Protein AF-E9SYQ5-F1 (afdb_monomer)

Nearest PDB structures (foldseek):
  2zny-assembly2_C  TM=9.160E-01  e=8.674E-12  Pyrococcus horikoshii
  7fby-assembly1_A  TM=8.910E-01  e=1.318E-11  Pyrococcus horikoshii OT3
  8q90-assembly1_B  TM=8.896E-01  e=1.066E-10  Haloferax mediterranei
  2cfx-assembly1_C  TM=8.745E-01  e=2.244E-09  Bacillus su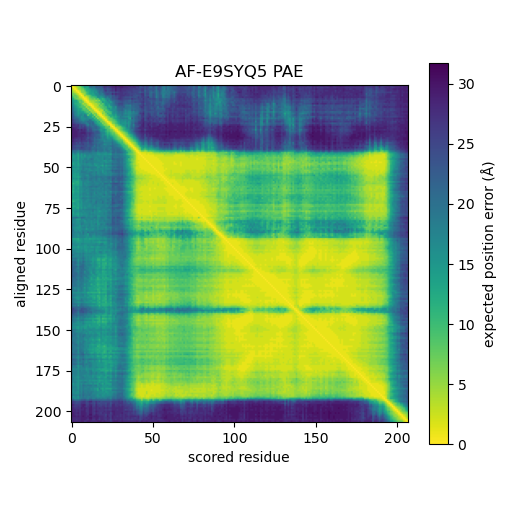btilis
  2dbb-assembly1_B  TM=8.293E-01  e=1.992E-09  Pyrococcus horikoshii OT3

Secondary structure (DSSP, 8-state):
-------THHHHHHHHHHHTTTTTSSS----------------HHHHHHHHHHHH-TT--HHHHHHHHT--HHHHHHHHHHHHHHT-SPPGGGGS-GGGGT--EEEEEEEEE-GGGHHHHHHHHHT-TTEEEEEE-SSS-SEEEEEEESSHHHHHHHHHHHHTSTTEEEEEEEE----SS----HHHHHHHHT-S-S----------

pLDDT: mean 76.92, std 23.61, range [28.77, 98.38]

Radius of gyration: 20.8 Å; Cα contacts (8 Å, |Δi|>4): 200; chains: 1; bounding box: 50×58×51 Å

Sequence (207 aa):
MGVLYLTASTVRRSAQAKSQRFSTMHGFGGRNGGTLRKMTTLDATDARLLLELSRNPRATGVELAQRLGLSRNTVQARLSRWEGSGALGGFDQLVDPRALGYPLAAFVSTRVDQHQLDAVVDALADIPEVVEVYGMTGLTDLSVKVVATDADDLYRLAGQILKIPGVERTNMALVMRELVGPRTAPLLARAAHGRGSQTPARGQPGD

Organism: NCBI:txid525370

Foldseek 3Di:
DDDPDDDPPVVVVVLVVVLVPPQPDPDDPDDDPPPPPPQPPQALLSLLLVLVCVVPVPDDLVNSCVVSVHDSVVSVVSVVVCVVNVVDDDPVVVDDVVVVQFPWKKKKFWAFDPVCSVVLSVQLVVDPQFPDWDQDPDPGGIITMGTHNDDVRVVVVLVSSCPRHGTPDIDMDIDPDDPDDDDCSVVSVCNNVPVDDDDDPPDDDDD

Mean predicted aligned error: 12.34 Å

Structure (mmCIF, N/CA/C/O backbone):
data_AF-E9SYQ5-F1
#
_entry.id   AF-E9SYQ5-F1
#
loop_
_atom_site.group_PDB
_atom_site.id
_atom_site.type_symbol
_atom_site.label_atom_id
_atom_site.label_alt_id
_atom_site.label_comp_id
_atom_site.label_asym_id
_atom_site.label_entity_id
_atom_site.label_seq_id
_atom_site.pdbx_PDB_ins_code
_atom_site.Cartn_x
_atom_site.Cartn_y
_atom_site.Cartn_z
_atom_site.occupancy
_atom_site.B_iso_or_equiv
_atom_site.auth_seq_id
_atom_site.auth_comp_id
_atom_site.auth_asym_id
_atom_site.auth_atom_id
_atom_site.pdbx_PDB_model_num
ATOM 1 N N . MET A 1 1 ? -28.189 6.345 6.324 1.00 30.12 1 MET A N 1
ATOM 2 C CA . MET A 1 1 ? -27.536 6.279 5.001 1.00 30.12 1 MET A CA 1
ATOM 3 C C . MET A 1 1 ? -26.238 7.062 5.079 1.00 30.12 1 MET A C 1
ATOM 5 O O . MET A 1 1 ? -26.275 8.276 4.989 1.00 30.12 1 MET A O 1
ATOM 9 N N . GLY A 1 2 ? -25.126 6.395 5.389 1.00 30.34 2 GLY A N 1
ATOM 10 C CA . GLY A 1 2 ? -23.830 7.040 5.626 1.00 30.34 2 GLY A CA 1
ATOM 11 C C . GLY A 1 2 ? -22.732 6.262 4.924 1.00 30.34 2 GLY A C 1
ATOM 12 O O . GLY A 1 2 ? -21.956 5.569 5.568 1.00 30.34 2 GLY A O 1
ATOM 13 N N . VAL A 1 3 ? -22.742 6.315 3.595 1.00 32.72 3 VAL A N 1
ATOM 14 C CA . VAL A 1 3 ? -21.604 5.907 2.773 1.00 32.72 3 VAL A CA 1
ATOM 15 C C . VAL A 1 3 ? -20.610 7.060 2.866 1.00 32.72 3 VAL A C 1
ATOM 17 O O . VAL A 1 3 ? -20.946 8.178 2.475 1.00 32.72 3 VAL A O 1
ATOM 20 N N . LEU A 1 4 ? -19.429 6.820 3.441 1.00 38.03 4 LEU A N 1
ATOM 21 C CA . LEU A 1 4 ? -18.322 7.771 3.387 1.00 38.03 4 LEU A CA 1
ATOM 22 C C . LEU A 1 4 ? -17.935 7.977 1.916 1.00 38.03 4 LEU A C 1
ATOM 24 O O . LEU A 1 4 ? -17.203 7.178 1.339 1.00 38.03 4 LEU A O 1
ATOM 28 N N . TYR A 1 5 ? -18.438 9.046 1.307 1.00 31.22 5 TYR A N 1
ATOM 29 C CA . TYR A 1 5 ? -17.885 9.591 0.076 1.00 31.22 5 TYR A CA 1
ATOM 30 C C . TYR A 1 5 ? -16.685 10.458 0.459 1.00 31.22 5 TYR A C 1
ATOM 32 O O . TYR A 1 5 ? -16.854 11.583 0.925 1.00 31.22 5 TYR A O 1
ATOM 40 N N . LEU A 1 6 ? -15.469 9.941 0.276 1.00 39.19 6 LEU A N 1
ATOM 41 C CA . LEU A 1 6 ? -14.276 10.782 0.204 1.00 39.19 6 LEU A CA 1
ATOM 42 C C . LEU A 1 6 ? -14.005 11.098 -1.271 1.00 39.19 6 LEU A C 1
ATOM 44 O O . LEU A 1 6 ? -13.887 10.199 -2.099 1.00 39.19 6 LEU A O 1
ATOM 48 N N . THR A 1 7 ? -13.941 12.384 -1.601 1.00 33.12 7 THR A N 1
ATOM 49 C CA . THR A 1 7 ? -13.726 12.885 -2.961 1.00 33.12 7 THR A CA 1
ATOM 50 C C . THR A 1 7 ? -12.290 12.631 -3.445 1.00 33.12 7 THR A C 1
ATOM 52 O O . THR A 1 7 ? -11.335 12.614 -2.663 1.00 33.12 7 THR A O 1
ATOM 55 N N . ALA A 1 8 ? -12.129 12.471 -4.764 1.00 30.48 8 ALA A N 1
ATOM 56 C CA . ALA A 1 8 ? -10.887 12.111 -5.463 1.00 30.48 8 ALA A CA 1
ATOM 57 C C . ALA A 1 8 ? -9.664 13.022 -5.185 1.00 30.48 8 ALA A C 1
ATOM 59 O O . ALA A 1 8 ? -8.528 12.645 -5.468 1.00 30.48 8 ALA A O 1
ATOM 60 N N . SER A 1 9 ? -9.851 14.199 -4.580 1.00 28.77 9 SER A N 1
ATOM 61 C CA . SER A 1 9 ? -8.770 15.132 -4.227 1.00 28.77 9 SER A CA 1
ATOM 62 C C . SER A 1 9 ? -7.859 14.657 -3.084 1.00 28.77 9 SER A C 1
ATOM 64 O O . SER A 1 9 ? -6.758 15.186 -2.921 1.00 28.77 9 SER A O 1
ATOM 66 N N . THR A 1 10 ? -8.281 13.667 -2.292 1.00 34.78 10 THR A N 1
ATOM 67 C CA . THR A 1 10 ? -7.507 13.168 -1.137 1.00 34.78 10 THR A CA 1
ATOM 68 C C . THR A 1 10 ? -6.396 12.189 -1.543 1.00 34.78 10 THR A C 1
ATOM 70 O O . THR A 1 10 ? -5.364 12.123 -0.876 1.00 34.78 10 THR A O 1
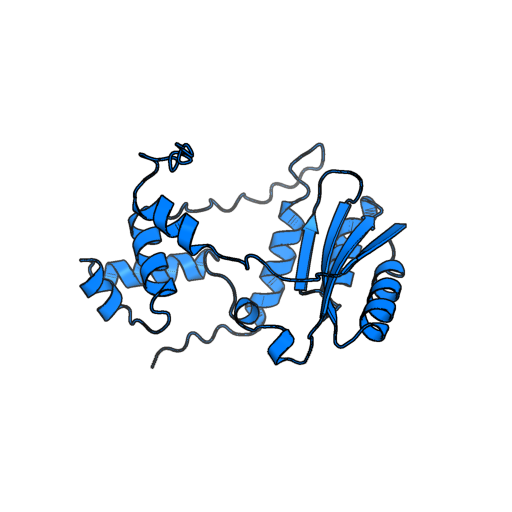ATOM 73 N N . VAL A 1 11 ? -6.552 11.503 -2.682 1.00 35.56 11 VAL A N 1
ATOM 74 C CA . VAL A 1 11 ? -5.645 10.440 -3.162 1.00 35.56 11 VAL A CA 1
ATOM 75 C C . VAL A 1 11 ? -4.267 10.989 -3.570 1.00 35.56 11 VAL A C 1
ATOM 77 O O . VAL A 1 11 ? -3.237 10.414 -3.218 1.00 35.56 11 VAL A O 1
ATOM 80 N N . ARG A 1 12 ? -4.207 12.168 -4.213 1.00 33.84 12 ARG A N 1
ATOM 81 C CA . ARG A 1 12 ? -2.927 12.785 -4.631 1.00 33.84 12 ARG A CA 1
ATOM 82 C C . ARG A 1 12 ? -2.067 13.277 -3.461 1.00 33.84 12 ARG A C 1
ATOM 84 O O . ARG A 1 12 ? -0.845 13.183 -3.517 1.00 33.84 12 ARG A O 1
ATOM 91 N N . ARG A 1 13 ? -2.671 13.752 -2.364 1.00 35.34 13 ARG A N 1
ATOM 92 C CA . ARG A 1 13 ? -1.907 14.272 -1.209 1.00 35.34 13 ARG A CA 1
ATOM 93 C C . ARG A 1 13 ? -1.221 13.169 -0.396 1.00 35.34 13 ARG A C 1
ATOM 95 O O . ARG A 1 13 ? -0.207 13.435 0.246 1.00 35.34 13 ARG A O 1
ATOM 102 N N . SER A 1 14 ? -1.742 11.940 -0.409 1.00 35.84 14 SER A N 1
ATOM 103 C CA . SER A 1 14 ? -1.159 10.822 0.347 1.00 35.84 14 SER A CA 1
ATOM 104 C C . SER A 1 14 ? 0.098 10.223 -0.284 1.00 35.84 14 SER A C 1
ATOM 106 O O . SER A 1 14 ? 0.966 9.769 0.462 1.00 35.84 14 SER A O 1
ATOM 108 N N . ALA A 1 15 ? 0.221 10.243 -1.615 1.00 34.59 15 ALA A N 1
ATOM 109 C CA . ALA A 1 15 ? 1.420 9.775 -2.316 1.00 34.59 15 ALA A CA 1
ATOM 110 C C . ALA A 1 15 ? 2.613 10.714 -2.047 1.00 34.59 15 ALA A C 1
ATOM 112 O O . ALA A 1 15 ? 3.668 10.279 -1.581 1.00 34.59 15 ALA A O 1
ATOM 113 N N . GLN A 1 16 ? 2.385 12.025 -2.171 1.00 35.38 16 GLN A N 1
ATOM 114 C CA . GLN A 1 16 ? 3.400 13.062 -1.959 1.00 35.38 16 GLN A CA 1
ATOM 115 C C . GLN A 1 16 ? 3.889 13.135 -0.497 1.00 35.38 16 GLN A C 1
ATOM 117 O O . GLN A 1 16 ? 5.067 13.361 -0.230 1.00 35.38 16 GLN A O 1
ATOM 122 N N . ALA A 1 17 ? 3.009 12.849 0.473 1.00 39.41 17 ALA A N 1
ATOM 123 C CA . ALA A 1 17 ? 3.367 12.791 1.893 1.00 39.41 17 ALA A CA 1
ATOM 124 C C . ALA A 1 17 ? 4.103 11.499 2.312 1.00 39.41 17 ALA A C 1
ATOM 126 O O . ALA A 1 17 ? 4.676 11.463 3.402 1.00 39.41 17 ALA A O 1
ATOM 127 N N . LYS A 1 18 ? 4.061 10.428 1.503 1.00 37.25 18 LYS A N 1
ATOM 128 C CA . LYS A 1 18 ? 4.794 9.173 1.756 1.00 37.25 18 LYS A CA 1
ATOM 129 C C . LYS A 1 18 ? 6.205 9.201 1.165 1.00 37.25 18 LYS A C 1
ATOM 131 O O . LYS A 1 18 ? 7.112 8.734 1.848 1.00 37.25 18 LYS A O 1
ATOM 136 N N . SER A 1 19 ? 6.395 9.813 -0.009 1.00 35.44 19 SER A N 1
ATOM 137 C CA . SER A 1 19 ? 7.720 9.992 -0.633 1.00 35.44 19 SER A CA 1
ATOM 138 C C . SER A 1 19 ? 8.697 10.746 0.291 1.00 35.44 19 SER A C 1
ATOM 140 O O . SER A 1 19 ? 9.786 10.268 0.598 1.00 35.44 19 SER A O 1
ATOM 142 N N . GLN A 1 20 ? 8.233 11.829 0.928 1.00 39.72 20 GLN A N 1
ATOM 143 C CA . GLN A 1 20 ? 9.042 12.637 1.858 1.00 39.72 20 GLN A CA 1
ATOM 144 C C . GLN A 1 20 ? 9.479 11.918 3.153 1.00 39.72 20 GLN A C 1
ATOM 146 O O . GLN A 1 20 ? 10.302 12.444 3.899 1.00 39.72 20 GLN A O 1
ATOM 151 N N . ARG A 1 21 ? 8.923 10.740 3.475 1.00 46.00 21 ARG A N 1
ATOM 152 C CA . ARG A 1 21 ? 9.150 10.050 4.761 1.00 46.00 21 ARG A CA 1
ATOM 153 C C . ARG A 1 21 ? 10.334 9.087 4.764 1.00 46.00 21 ARG A C 1
ATOM 155 O O . ARG A 1 21 ? 10.784 8.727 5.848 1.00 46.00 21 ARG A O 1
ATOM 162 N N . PHE A 1 22 ? 10.817 8.645 3.603 1.00 39.06 22 PHE A N 1
ATOM 163 C CA . PHE A 1 22 ? 11.835 7.588 3.539 1.00 39.06 22 PHE A CA 1
ATOM 164 C C . PHE A 1 22 ? 13.277 8.112 3.477 1.00 39.06 22 PHE A C 1
ATOM 166 O O . PHE A 1 22 ? 14.206 7.391 3.829 1.00 39.06 22 PHE A O 1
ATOM 173 N N . SER A 1 23 ? 13.475 9.390 3.140 1.00 37.78 23 SER A N 1
ATOM 174 C CA . SER A 1 23 ? 14.811 9.991 3.022 1.00 37.78 23 SER A CA 1
ATOM 175 C C . SER A 1 23 ? 15.548 10.161 4.363 1.00 37.78 23 SER A C 1
ATOM 177 O O . SER A 1 23 ? 16.739 10.445 4.362 1.00 37.78 23 SER A O 1
ATOM 179 N N . THR A 1 24 ? 14.900 10.006 5.524 1.00 40.25 24 THR A N 1
ATOM 180 C CA . THR A 1 24 ? 15.469 10.495 6.800 1.00 40.25 24 THR A CA 1
ATOM 181 C C . THR A 1 24 ? 16.104 9.431 7.702 1.00 40.25 24 THR A C 1
ATOM 183 O O . THR A 1 24 ? 16.602 9.794 8.764 1.00 40.25 24 THR A O 1
ATOM 186 N N . MET A 1 25 ? 16.113 8.136 7.355 1.00 38.50 25 MET A N 1
ATOM 187 C CA . MET A 1 25 ? 16.549 7.119 8.332 1.00 38.50 25 MET A CA 1
ATOM 188 C C . MET A 1 25 ? 18.000 6.638 8.266 1.00 38.50 25 MET A C 1
ATOM 190 O O . MET A 1 25 ? 18.425 6.072 9.263 1.00 38.50 25 MET A O 1
ATOM 194 N N . HIS A 1 26 ? 18.800 6.921 7.232 1.00 34.06 26 HIS A N 1
ATOM 195 C CA . HIS A 1 26 ? 20.264 6.742 7.291 1.00 34.06 26 HIS A CA 1
ATOM 196 C C . HIS A 1 26 ? 20.969 7.813 6.432 1.00 34.06 26 HIS A C 1
ATOM 198 O O . HIS A 1 26 ? 20.847 7.809 5.215 1.00 34.06 26 HIS A O 1
ATOM 204 N N . GLY A 1 27 ? 21.702 8.738 7.063 1.00 34.94 27 GLY A N 1
ATOM 205 C CA . GLY A 1 27 ? 22.768 9.510 6.404 1.00 34.94 27 GLY A CA 1
ATOM 206 C C . GLY A 1 27 ? 22.407 10.647 5.432 1.00 34.94 27 GLY A C 1
ATOM 207 O O . GLY A 1 27 ? 23.302 11.091 4.723 1.00 34.94 27 GLY A O 1
ATOM 208 N N . PHE A 1 28 ? 21.179 11.175 5.396 1.00 41.06 28 PHE A N 1
ATOM 209 C CA . PHE A 1 28 ? 20.866 12.372 4.592 1.00 41.06 28 PHE A CA 1
ATOM 210 C C . PHE A 1 28 ? 21.060 13.665 5.397 1.00 41.06 28 PHE A C 1
ATOM 212 O O . PHE A 1 28 ? 20.168 14.139 6.102 1.00 41.06 28 PHE A O 1
ATOM 219 N N . GLY A 1 29 ? 22.252 14.255 5.295 1.00 35.06 29 GLY A N 1
ATOM 220 C CA . GLY A 1 29 ? 22.526 15.610 5.767 1.00 35.06 29 GLY A CA 1
ATOM 221 C C . GLY A 1 29 ? 21.878 16.648 4.850 1.00 35.06 29 GLY A C 1
ATOM 222 O O . GLY A 1 29 ? 22.496 17.101 3.895 1.00 35.06 29 GLY A O 1
ATOM 223 N N . GLY A 1 30 ? 20.639 17.043 5.144 1.00 30.62 30 GLY A N 1
ATOM 224 C CA . GLY A 1 30 ? 19.927 18.074 4.389 1.00 30.62 30 GLY A CA 1
ATOM 225 C C . GLY A 1 30 ? 18.782 18.666 5.199 1.00 30.62 30 GLY A C 1
ATOM 226 O O . GLY A 1 30 ? 17.756 18.033 5.415 1.00 30.62 30 GLY A O 1
ATOM 227 N N . ARG A 1 31 ? 18.985 19.890 5.687 1.00 40.81 31 ARG A N 1
ATOM 228 C CA . ARG A 1 31 ? 18.040 20.674 6.488 1.00 40.81 31 ARG A CA 1
ATOM 229 C C . ARG A 1 31 ? 16.715 20.860 5.741 1.00 40.81 31 ARG A C 1
ATOM 231 O O . ARG A 1 31 ? 16.675 21.652 4.813 1.00 40.81 31 ARG A O 1
ATOM 238 N N . ASN A 1 32 ? 15.648 20.201 6.190 1.00 37.44 32 ASN A N 1
ATOM 239 C CA . ASN A 1 32 ? 14.275 20.700 6.094 1.00 37.44 32 ASN A CA 1
ATOM 240 C C . ASN A 1 32 ? 13.408 20.005 7.148 1.00 37.44 32 ASN A C 1
ATOM 242 O O . ASN A 1 32 ? 13.086 18.823 7.049 1.00 37.44 32 ASN A O 1
ATOM 246 N N . GLY A 1 33 ? 13.062 20.757 8.195 1.00 33.50 33 GLY A N 1
ATOM 247 C CA . GLY A 1 33 ? 12.212 20.324 9.298 1.00 33.50 33 GLY A CA 1
ATOM 248 C C . GLY A 1 33 ? 10.763 20.137 8.863 1.00 33.50 33 GLY A C 1
ATOM 249 O O . GLY A 1 33 ? 9.901 20.940 9.213 1.00 33.50 33 GLY A O 1
ATOM 250 N N . GLY A 1 34 ? 10.483 19.056 8.133 1.00 34.59 34 GLY A N 1
ATOM 251 C CA . GLY A 1 34 ? 9.132 18.530 8.014 1.00 34.59 34 GLY A CA 1
ATOM 252 C C . GLY A 1 34 ? 8.643 18.198 9.417 1.00 34.59 34 GLY A C 1
ATOM 253 O O . GLY A 1 34 ? 9.144 17.271 10.051 1.00 34.59 34 GLY A O 1
ATOM 254 N N . THR A 1 35 ? 7.714 19.000 9.938 1.00 34.97 35 THR A N 1
ATOM 255 C CA . THR A 1 35 ? 7.072 18.766 11.229 1.00 34.97 35 THR A CA 1
ATOM 256 C C . THR A 1 35 ? 6.591 17.319 11.254 1.00 34.97 35 THR A C 1
ATOM 258 O O . THR A 1 35 ? 5.656 16.967 10.534 1.00 34.97 35 THR A O 1
ATOM 261 N N . LEU A 1 36 ? 7.241 16.468 12.055 1.00 39.41 36 LEU A N 1
ATOM 262 C CA . LEU A 1 36 ? 6.741 15.143 12.396 1.00 39.41 36 LEU A CA 1
ATOM 263 C C . LEU A 1 36 ? 5.331 15.358 12.940 1.00 39.41 36 LEU A C 1
ATOM 265 O O . LEU A 1 36 ? 5.158 15.759 14.092 1.00 39.41 36 LEU A O 1
ATOM 269 N N . ARG A 1 37 ? 4.313 15.181 12.088 1.00 45.72 37 ARG A N 1
ATOM 270 C CA . ARG A 1 37 ? 2.914 15.273 12.496 1.00 45.72 37 ARG A CA 1
ATOM 271 C C . ARG A 1 37 ? 2.773 14.261 13.614 1.00 45.72 37 ARG A C 1
ATOM 273 O O . ARG A 1 37 ? 2.876 13.068 13.344 1.00 45.72 37 ARG A O 1
ATOM 280 N N . LYS A 1 38 ? 2.632 14.751 14.850 1.00 40.19 38 LYS A N 1
ATOM 281 C CA . LYS A 1 38 ? 2.548 13.967 16.083 1.00 40.19 38 LYS A CA 1
ATOM 282 C C . LYS A 1 38 ? 1.591 12.803 15.827 1.00 40.19 38 LYS A C 1
ATOM 284 O O . LYS A 1 38 ? 0.377 13.003 15.785 1.00 40.19 38 LYS A O 1
ATOM 289 N N . MET A 1 39 ? 2.137 11.617 15.541 1.00 47.03 39 MET A N 1
ATOM 290 C CA . MET A 1 39 ? 1.337 10.431 15.260 1.00 47.03 39 MET A CA 1
ATOM 291 C C . MET A 1 39 ? 0.594 10.140 16.550 1.00 47.03 39 MET A C 1
ATOM 293 O O . MET A 1 39 ? 1.191 9.697 17.528 1.00 47.03 39 MET A O 1
ATOM 297 N N . THR A 1 40 ? -0.692 10.482 16.581 1.00 57.03 40 THR A N 1
ATOM 298 C CA . THR A 1 40 ? -1.544 10.161 17.719 1.00 57.03 40 THR A CA 1
ATOM 299 C C . THR A 1 40 ? -1.661 8.647 17.703 1.00 57.03 40 THR A C 1
ATOM 301 O O . THR A 1 40 ? -2.344 8.079 16.856 1.00 57.03 40 THR A O 1
ATOM 304 N N . THR A 1 41 ? -0.880 7.990 18.552 1.00 72.81 41 THR A N 1
ATOM 305 C CA . THR A 1 41 ? -0.911 6.544 18.728 1.00 72.81 41 THR A CA 1
ATOM 306 C C . THR A 1 41 ? -2.327 6.143 19.116 1.00 72.81 41 THR A C 1
ATOM 308 O O . THR A 1 41 ? -2.853 6.689 20.085 1.00 72.81 41 THR A O 1
ATOM 311 N N . LEU A 1 42 ? -2.925 5.217 18.360 1.00 81.62 42 LEU A N 1
ATOM 312 C CA . LEU A 1 42 ? -4.211 4.606 18.692 1.00 81.62 42 LEU A CA 1
ATOM 313 C C . LEU A 1 42 ? -4.143 4.027 20.109 1.00 81.62 42 LEU A C 1
ATOM 315 O O . LEU A 1 42 ? -3.246 3.231 20.406 1.00 81.62 42 LEU A O 1
ATOM 319 N N . ASP A 1 43 ? -5.064 4.441 20.978 1.00 87.19 43 ASP A N 1
ATOM 320 C CA . ASP A 1 43 ? -5.196 3.858 22.312 1.00 87.19 43 ASP A CA 1
ATOM 321 C C . ASP A 1 43 ? -5.917 2.489 22.261 1.00 87.19 43 ASP A C 1
ATOM 323 O O . ASP A 1 43 ? -6.363 2.025 21.208 1.00 87.19 43 ASP A O 1
ATOM 327 N N . ALA A 1 44 ? -6.016 1.792 23.396 1.00 88.81 44 ALA A N 1
ATOM 328 C CA . ALA A 1 44 ? -6.662 0.476 23.440 1.00 88.81 44 ALA A CA 1
ATOM 329 C C . ALA A 1 44 ? -8.163 0.532 23.083 1.00 88.81 44 ALA A C 1
ATOM 331 O O . ALA A 1 44 ? -8.703 -0.415 22.510 1.00 88.81 44 ALA A O 1
ATOM 332 N N . THR A 1 45 ? -8.844 1.643 23.386 1.00 89.56 45 THR A N 1
ATOM 333 C CA . THR A 1 45 ? -10.255 1.846 23.019 1.00 89.56 45 THR A CA 1
ATOM 334 C C . THR A 1 45 ? -10.385 2.078 21.518 1.00 89.56 45 THR A C 1
ATOM 336 O O . THR A 1 45 ? -11.272 1.506 20.885 1.00 89.56 45 THR A O 1
ATOM 339 N N . ASP A 1 46 ? -9.469 2.855 20.942 1.00 89.44 46 ASP A N 1
ATOM 340 C CA . ASP A 1 46 ? -9.377 3.087 19.507 1.00 89.44 46 ASP A CA 1
ATOM 341 C C . ASP A 1 46 ? -9.183 1.765 18.754 1.00 89.44 46 ASP A C 1
ATOM 343 O O . ASP A 1 46 ? -9.906 1.465 17.803 1.00 89.44 46 ASP A O 1
ATOM 347 N N . ALA A 1 47 ? -8.266 0.922 19.233 1.00 90.12 47 ALA A N 1
ATOM 348 C CA . ALA A 1 47 ? -8.002 -0.389 18.656 1.00 90.12 47 ALA A CA 1
ATOM 349 C C . ALA A 1 47 ? -9.213 -1.336 18.734 1.00 90.12 47 ALA A C 1
ATOM 351 O O . ALA A 1 47 ? -9.514 -2.018 17.754 1.00 90.12 47 ALA A O 1
ATOM 352 N N . ARG A 1 48 ? -9.945 -1.351 19.860 1.00 90.00 48 ARG A N 1
ATOM 353 C CA . ARG A 1 48 ? -11.196 -2.124 20.006 1.00 90.00 48 ARG A CA 1
ATOM 354 C C . ARG A 1 48 ? -12.260 -1.682 19.006 1.00 90.00 48 ARG A C 1
ATOM 356 O O . ARG A 1 48 ? -12.930 -2.522 18.413 1.00 90.00 48 ARG A O 1
ATOM 363 N N . LEU A 1 49 ? -12.402 -0.375 18.814 1.00 90.12 49 LEU A N 1
ATOM 364 C CA . LEU A 1 49 ? -13.396 0.195 17.912 1.00 90.12 49 LEU A CA 1
ATOM 365 C C . LEU A 1 49 ? -13.054 -0.094 16.446 1.00 90.12 49 LEU A C 1
ATOM 367 O O . LEU A 1 49 ? -13.920 -0.550 15.704 1.00 90.12 49 LEU A O 1
ATOM 371 N N . LEU A 1 50 ? -11.791 0.075 16.045 1.00 88.62 50 LEU A N 1
ATOM 372 C CA . LEU A 1 50 ? -11.319 -0.285 14.703 1.00 88.62 50 LEU A CA 1
ATOM 373 C C . LEU A 1 50 ? -11.411 -1.788 14.426 1.00 88.62 50 LEU A C 1
ATOM 375 O O . LEU A 1 50 ? -11.717 -2.185 13.305 1.00 88.62 50 LEU A O 1
ATOM 379 N N . LEU A 1 51 ? -11.168 -2.632 15.431 1.00 89.00 51 LEU A N 1
ATOM 380 C CA . LEU A 1 51 ? -11.322 -4.078 15.295 1.00 89.00 51 LEU A CA 1
ATOM 381 C C . LEU A 1 51 ? -12.787 -4.467 15.062 1.00 89.00 51 LEU A C 1
ATOM 383 O O . LEU A 1 51 ? -13.061 -5.321 14.221 1.00 89.00 51 LEU A O 1
ATOM 387 N N . GLU A 1 52 ? -13.725 -3.830 15.766 1.00 88.88 52 GLU A N 1
ATOM 388 C CA . GLU A 1 52 ? -15.155 -4.068 15.553 1.00 88.88 52 GLU A CA 1
ATOM 389 C C . GLU A 1 52 ? -15.605 -3.580 14.172 1.00 88.88 52 GLU A C 1
ATOM 391 O O . GLU A 1 52 ? -16.319 -4.298 13.474 1.00 88.88 52 GLU A O 1
ATOM 396 N N . LEU A 1 53 ? -15.115 -2.421 13.725 1.00 84.94 53 LEU A N 1
ATOM 397 C CA . LEU A 1 53 ? -15.382 -1.914 12.380 1.00 84.94 53 LEU A CA 1
ATOM 398 C C . LEU A 1 53 ? -14.771 -2.815 11.292 1.00 84.94 53 LEU A C 1
ATOM 400 O O . LEU A 1 53 ? -15.400 -3.057 10.270 1.00 84.94 53 LEU A O 1
ATOM 404 N N . SER A 1 54 ? -13.583 -3.380 11.523 1.00 84.06 54 SER A N 1
ATOM 405 C CA . SER A 1 54 ? -12.967 -4.350 10.607 1.00 84.06 54 SER A CA 1
ATOM 406 C C . SER A 1 54 ? -13.782 -5.639 10.477 1.00 84.06 54 SER A C 1
ATOM 408 O O . SER A 1 54 ? -13.729 -6.274 9.427 1.00 84.06 54 SER A O 1
ATOM 410 N N . ARG A 1 55 ? -14.503 -6.048 11.528 1.00 84.19 55 ARG A N 1
ATOM 411 C CA . ARG A 1 55 ? -15.395 -7.219 11.509 1.00 84.19 55 ARG A CA 1
ATOM 412 C C . ARG A 1 55 ? -16.748 -6.889 10.889 1.00 84.19 55 ARG A C 1
ATOM 414 O O . ARG A 1 55 ? -17.304 -7.712 10.173 1.00 84.19 55 ARG A O 1
ATOM 421 N N . ASN A 1 56 ? -17.251 -5.684 11.155 1.00 83.31 56 ASN A N 1
ATOM 422 C CA . ASN A 1 56 ? -18.555 -5.200 10.718 1.00 83.31 56 ASN A CA 1
ATOM 423 C C . ASN A 1 56 ? -18.418 -3.826 10.030 1.00 83.31 56 ASN A C 1
ATOM 425 O O . ASN A 1 56 ? -18.783 -2.810 10.625 1.00 83.31 56 ASN A O 1
ATOM 429 N N . PRO A 1 57 ? -17.951 -3.759 8.765 1.00 82.25 57 PRO A N 1
ATOM 430 C CA . PRO A 1 57 ? -17.650 -2.483 8.096 1.00 82.25 57 PRO A CA 1
ATOM 431 C C . PRO A 1 57 ? -18.853 -1.551 7.916 1.00 82.25 57 PRO A C 1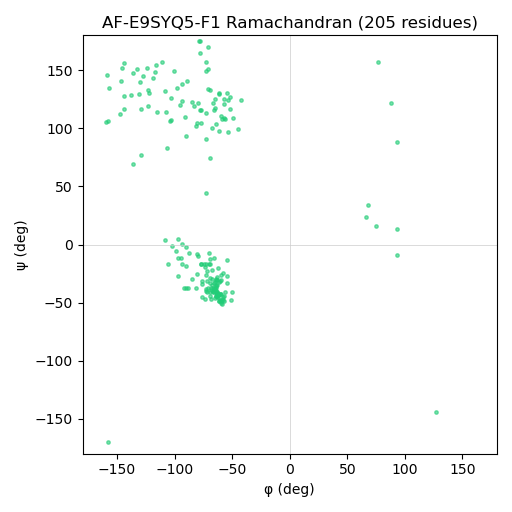
ATOM 433 O O . PRO A 1 57 ? -18.691 -0.353 7.708 1.00 82.25 57 PRO A O 1
ATOM 436 N N . ARG A 1 58 ? -20.072 -2.101 7.979 1.00 82.25 58 ARG A N 1
ATOM 437 C CA . ARG A 1 58 ? -21.335 -1.358 7.856 1.00 82.25 58 ARG A CA 1
ATOM 438 C C . ARG A 1 58 ? -21.918 -0.917 9.203 1.00 82.25 58 ARG A C 1
ATOM 440 O O . ARG A 1 58 ? -22.993 -0.322 9.209 1.00 82.25 58 ARG A O 1
ATOM 447 N N . ALA A 1 59 ? -21.251 -1.220 10.319 1.00 84.94 59 ALA A N 1
ATOM 448 C CA . ALA A 1 59 ? -21.740 -0.873 11.645 1.00 84.94 59 ALA A CA 1
ATOM 449 C C . ALA A 1 59 ? -21.866 0.648 11.804 1.00 84.94 59 ALA A C 1
ATOM 451 O O . ALA A 1 59 ? -20.944 1.421 11.544 1.00 84.94 59 ALA A O 1
ATOM 452 N N . THR A 1 60 ? -23.027 1.078 12.271 1.00 87.81 60 THR A N 1
ATOM 453 C CA . THR A 1 60 ? -23.311 2.463 12.616 1.00 87.81 60 THR A CA 1
ATOM 454 C C . THR A 1 60 ? -22.597 2.852 13.907 1.00 87.81 60 THR A C 1
ATOM 456 O O . THR A 1 60 ? -22.329 2.030 14.784 1.00 87.81 60 THR A O 1
ATOM 459 N N . GLY A 1 61 ? -22.366 4.154 14.098 1.00 87.06 61 GLY A N 1
ATOM 460 C CA . GLY A 1 61 ? -21.805 4.655 15.356 1.00 87.06 61 GLY A CA 1
ATOM 461 C C . GLY A 1 61 ? -22.643 4.305 16.596 1.00 87.06 61 GLY A C 1
ATOM 462 O O . GLY A 1 61 ? -22.098 4.241 17.693 1.00 87.06 61 GLY A O 1
ATOM 463 N N . VAL A 1 62 ? -23.950 4.061 16.435 1.00 90.00 62 VAL A N 1
ATOM 464 C CA . VAL A 1 62 ? -24.841 3.623 17.524 1.00 90.00 62 VAL A CA 1
ATOM 465 C C . VAL A 1 62 ? -24.585 2.159 17.878 1.00 90.00 62 VAL A C 1
ATOM 467 O O . VAL A 1 62 ? -24.411 1.845 19.053 1.00 90.00 62 VAL A O 1
ATOM 470 N N . GLU A 1 63 ? -24.491 1.281 16.881 1.00 89.19 63 GLU A N 1
ATOM 471 C CA . GLU A 1 63 ? -24.189 -0.141 17.093 1.00 89.19 63 GLU A CA 1
ATOM 472 C C . GLU A 1 63 ? -22.801 -0.329 17.716 1.00 89.19 63 GLU A C 1
ATOM 474 O O . GLU A 1 63 ? -22.640 -1.114 18.650 1.00 89.19 63 GLU A O 1
ATOM 479 N N . LEU A 1 64 ? -21.806 0.440 17.261 1.00 90.81 64 LEU A N 1
ATOM 480 C CA . LEU A 1 64 ? -20.460 0.434 17.840 1.00 90.81 64 LEU A CA 1
ATOM 481 C C . LEU A 1 64 ? -20.465 0.907 19.300 1.00 90.81 64 LEU A C 1
ATOM 483 O O . LEU A 1 64 ? -19.815 0.299 20.148 1.00 90.81 64 LEU A O 1
ATOM 487 N N . ALA A 1 65 ? -21.215 1.968 19.608 1.00 92.62 65 ALA A N 1
ATOM 488 C CA . ALA A 1 65 ? -21.354 2.487 20.967 1.00 92.62 65 ALA A CA 1
ATOM 489 C C . ALA A 1 65 ? -21.960 1.440 21.915 1.00 92.62 65 ALA A C 1
ATOM 491 O O . ALA A 1 65 ? -21.395 1.175 22.978 1.00 92.62 65 ALA A O 1
ATOM 492 N N . GLN A 1 66 ? -23.051 0.792 21.493 1.00 93.12 66 GLN A N 1
ATOM 493 C CA . GLN A 1 66 ? -23.720 -0.261 22.262 1.00 93.12 66 GLN A CA 1
ATOM 494 C C . GLN A 1 66 ? -22.804 -1.464 22.508 1.00 93.12 66 GLN A C 1
ATOM 496 O O . GLN A 1 66 ? -22.653 -1.896 23.648 1.00 93.12 66 GLN A O 1
ATOM 501 N N . ARG A 1 67 ? -22.141 -1.974 21.464 1.00 90.88 67 ARG A N 1
ATOM 502 C CA . ARG A 1 67 ? -21.258 -3.149 21.565 1.00 90.88 67 ARG A CA 1
ATOM 503 C C . ARG A 1 67 ? -20.033 -2.913 22.446 1.00 90.88 67 ARG A C 1
ATOM 505 O O . ARG A 1 67 ? -19.536 -3.846 23.069 1.00 90.88 67 ARG A O 1
ATOM 512 N N . LEU A 1 68 ? -19.521 -1.683 22.477 1.00 91.81 68 LEU A N 1
ATOM 513 C CA . LEU A 1 68 ? -18.276 -1.353 23.174 1.00 91.81 68 LEU A CA 1
ATOM 514 C C . LEU A 1 68 ? -18.487 -0.732 24.560 1.00 91.81 68 LEU A C 1
ATOM 516 O O . LEU A 1 68 ? -17.496 -0.525 25.263 1.00 91.81 68 LEU A O 1
ATOM 520 N N . GLY A 1 69 ? -19.734 -0.452 24.955 1.00 93.12 69 GLY A N 1
ATOM 521 C CA . GLY A 1 69 ? -20.049 0.233 26.212 1.00 93.12 69 GLY A CA 1
ATOM 522 C C . GLY A 1 69 ? -19.586 1.693 26.221 1.00 93.12 69 GLY A C 1
ATOM 523 O O . GLY A 1 69 ? -19.136 2.197 27.246 1.00 93.12 69 GLY A O 1
ATOM 524 N N . LEU A 1 70 ? -19.635 2.362 25.065 1.00 93.31 70 LEU A N 1
ATOM 525 C CA . LEU A 1 70 ? -19.198 3.749 24.887 1.00 93.31 70 LEU A CA 1
ATOM 526 C C . LEU A 1 70 ? -20.392 4.668 24.626 1.00 93.31 70 LEU A C 1
ATOM 528 O O . LEU A 1 70 ? -21.424 4.241 24.117 1.00 93.31 70 LEU A O 1
ATOM 532 N N . SER A 1 71 ? -20.236 5.964 24.903 1.00 94.06 71 SER A N 1
ATOM 533 C CA . SER A 1 71 ? -21.225 6.948 24.456 1.00 94.06 71 SER A CA 1
ATOM 534 C C . SER A 1 71 ? -21.132 7.162 22.939 1.00 94.06 71 SER A C 1
ATOM 536 O O . SER A 1 71 ? -20.044 7.111 22.351 1.00 94.06 71 SER A O 1
ATOM 538 N N . ARG A 1 72 ? -22.261 7.483 22.295 1.00 91.81 72 ARG A N 1
ATOM 539 C CA . ARG A 1 72 ? -22.302 7.823 20.862 1.00 91.81 72 ARG A CA 1
ATOM 540 C C . ARG A 1 72 ? -21.358 8.982 20.520 1.00 91.81 72 ARG A C 1
ATOM 542 O O . ARG A 1 72 ? -20.659 8.915 19.513 1.00 91.81 72 ARG A O 1
ATOM 549 N N . ASN A 1 73 ? -21.296 10.005 21.374 1.00 91.25 73 ASN A N 1
ATOM 550 C CA . ASN A 1 73 ? -20.406 11.154 21.183 1.00 91.25 73 ASN A CA 1
ATOM 551 C C . ASN A 1 73 ? -18.930 10.746 21.249 1.00 91.25 73 ASN A C 1
ATOM 553 O O . ASN A 1 73 ? -18.129 11.227 20.452 1.00 91.25 73 ASN A O 1
ATOM 557 N N . THR A 1 74 ? -18.571 9.818 22.142 1.00 91.88 74 THR A N 1
ATOM 558 C CA . THR A 1 74 ? -17.206 9.277 22.236 1.00 91.88 74 THR A CA 1
ATOM 559 C C . THR A 1 74 ? -16.811 8.536 20.959 1.00 91.88 74 THR A C 1
ATOM 561 O O . THR A 1 74 ? -15.713 8.754 20.452 1.00 91.88 74 THR A O 1
ATOM 564 N N . VAL A 1 75 ? -17.697 7.690 20.422 1.00 91.62 75 VAL A N 1
ATOM 565 C CA . VAL A 1 75 ? -17.459 6.966 19.161 1.00 91.62 75 VAL A CA 1
ATOM 566 C C . VAL A 1 75 ? -17.279 7.942 17.998 1.00 91.62 75 VAL A C 1
ATOM 568 O O . VAL A 1 75 ? -16.292 7.845 17.273 1.00 91.62 75 VAL A O 1
ATOM 571 N N . GLN A 1 76 ? -18.181 8.917 17.856 1.00 89.06 76 GLN A N 1
ATOM 572 C CA . GLN A 1 76 ? -18.110 9.923 16.790 1.00 89.06 76 GLN A CA 1
ATOM 573 C C . GLN A 1 76 ? -16.818 10.744 16.861 1.00 89.06 76 GLN A C 1
ATOM 575 O O . GLN A 1 76 ? -16.090 10.832 15.877 1.00 89.06 76 GLN A O 1
ATOM 580 N N . ALA A 1 77 ? -16.470 11.265 18.041 1.00 89.44 77 ALA A N 1
ATOM 581 C CA . ALA A 1 77 ? -15.264 12.070 18.217 1.00 89.44 77 ALA A CA 1
ATOM 582 C C . ALA A 1 77 ? -13.969 11.300 17.901 1.00 89.44 77 ALA A C 1
ATOM 584 O O . ALA A 1 77 ? -12.990 11.898 17.450 1.00 89.44 77 ALA A O 1
ATOM 585 N N . ARG A 1 78 ? -13.937 9.982 18.147 1.00 89.12 78 ARG A N 1
ATOM 586 C CA . ARG A 1 78 ? -12.784 9.127 17.824 1.00 89.12 78 ARG A CA 1
ATOM 587 C C . ARG A 1 78 ? -12.703 8.819 16.326 1.00 89.12 78 ARG A C 1
ATOM 589 O O . ARG A 1 78 ? -11.630 8.990 15.755 1.00 89.12 78 ARG A O 1
ATOM 596 N N . LEU A 1 79 ? -13.820 8.471 15.682 1.00 84.75 79 LEU A N 1
ATOM 597 C CA . LEU A 1 79 ? -13.870 8.223 14.234 1.00 84.75 79 LEU A CA 1
ATOM 598 C C . LEU A 1 79 ? -13.438 9.454 13.427 1.00 84.75 79 LEU A C 1
ATOM 600 O O . LEU A 1 79 ? -12.499 9.365 12.635 1.00 84.75 79 LEU A O 1
ATOM 604 N N . SER A 1 80 ? -14.015 10.626 13.715 1.00 84.19 80 SER A N 1
ATOM 605 C CA . SER A 1 80 ? -13.652 11.873 13.026 1.00 84.19 80 SER A CA 1
ATOM 606 C C . SER A 1 80 ? -12.180 12.247 13.222 1.00 84.19 80 SER A C 1
ATOM 608 O O . SER A 1 80 ? -11.546 12.820 12.336 1.00 84.19 80 SER A O 1
ATOM 610 N N . ARG A 1 81 ? -11.591 11.894 14.373 1.00 84.19 81 ARG A N 1
ATOM 611 C CA . ARG A 1 81 ? -10.163 12.112 14.630 1.00 84.19 81 ARG A CA 1
ATOM 612 C C . ARG A 1 81 ? -9.281 11.256 13.724 1.00 84.19 81 ARG A C 1
ATOM 614 O O . ARG A 1 81 ? -8.248 11.747 13.278 1.00 84.19 81 ARG A O 1
ATOM 621 N N . TRP A 1 82 ? -9.636 9.997 13.470 1.00 81.88 82 TRP A N 1
ATOM 622 C CA . TRP A 1 82 ? -8.835 9.116 12.610 1.00 81.88 82 TRP A CA 1
ATOM 623 C C . TRP A 1 82 ? -8.989 9.427 11.129 1.00 81.88 82 TRP A C 1
ATOM 625 O O . TRP A 1 82 ? -8.007 9.331 10.393 1.00 81.88 82 TRP A O 1
ATOM 635 N N . GLU A 1 83 ? -10.185 9.847 10.717 1.00 77.62 83 GLU A N 1
ATOM 636 C CA . GLU A 1 83 ? -10.428 10.396 9.382 1.00 77.62 83 GLU A CA 1
ATOM 637 C C . GLU A 1 83 ? -9.537 11.624 9.149 1.00 77.62 83 GLU A C 1
ATOM 639 O O . GLU A 1 83 ? -8.767 11.661 8.190 1.00 77.62 83 GLU A O 1
ATOM 644 N N . GLY A 1 84 ? -9.541 12.585 10.082 1.00 75.00 84 GLY A N 1
ATOM 645 C CA . GLY A 1 84 ? -8.698 13.780 9.994 1.00 75.00 84 GLY A CA 1
ATOM 646 C C . GLY A 1 84 ? -7.194 13.507 10.125 1.00 75.00 84 GLY A C 1
ATOM 647 O O . GLY A 1 84 ? -6.378 14.230 9.552 1.00 75.00 84 GLY A O 1
ATOM 648 N N . SER A 1 85 ? -6.793 12.463 10.860 1.00 73.69 85 SER A N 1
ATOM 649 C CA . SER A 1 85 ? -5.379 12.120 11.063 1.00 73.69 85 SER A CA 1
ATOM 650 C C . SER A 1 85 ? -4.794 11.214 9.978 1.00 73.69 85 SER A C 1
ATOM 652 O O . SER A 1 85 ? -3.575 11.006 9.974 1.00 73.69 85 SER A O 1
ATOM 654 N N . GLY A 1 86 ? -5.614 10.694 9.057 1.00 68.19 86 GLY A N 1
ATOM 655 C CA . GLY A 1 86 ? -5.201 9.741 8.023 1.00 68.19 86 GLY A CA 1
ATOM 656 C C . GLY A 1 86 ? -4.775 8.380 8.581 1.00 68.19 86 GLY A C 1
ATOM 657 O O . GLY A 1 86 ? -3.964 7.695 7.963 1.00 68.19 86 GLY A O 1
ATOM 658 N N . ALA A 1 87 ? -5.256 8.013 9.775 1.00 69.62 87 ALA A N 1
ATOM 659 C CA . ALA A 1 87 ? -5.022 6.687 10.353 1.00 69.62 87 ALA A CA 1
ATOM 660 C C . ALA A 1 87 ? -5.867 5.596 9.666 1.00 69.62 87 ALA A C 1
ATOM 662 O O . ALA A 1 87 ? -5.561 4.412 9.798 1.00 69.62 87 ALA A O 1
ATOM 663 N N . LEU A 1 88 ? -6.907 5.998 8.929 1.00 72.25 88 LEU A N 1
ATOM 664 C CA . LEU A 1 88 ? -7.699 5.135 8.057 1.00 72.25 88 LEU A CA 1
ATOM 665 C C . LEU A 1 88 ? -7.153 5.192 6.623 1.00 72.25 88 LEU A C 1
ATOM 667 O O . LEU A 1 88 ? -6.789 6.265 6.139 1.00 72.25 88 LEU A O 1
ATOM 671 N N . GLY A 1 89 ? -7.077 4.033 5.966 1.00 67.31 89 GLY A N 1
ATOM 672 C CA . GLY A 1 89 ? -6.699 3.924 4.554 1.00 67.31 89 GLY A CA 1
ATOM 673 C C . GLY A 1 89 ? -7.782 4.445 3.600 1.00 67.31 89 GLY A C 1
ATOM 674 O O . GLY A 1 89 ? -8.907 4.723 4.015 1.00 67.31 89 GLY A O 1
ATOM 675 N N . GLY A 1 90 ? -7.424 4.576 2.320 1.00 63.50 90 GLY A N 1
ATOM 676 C CA . GLY A 1 90 ? -8.352 4.917 1.237 1.00 63.50 90 GLY A CA 1
ATOM 677 C C . GLY A 1 90 ? -9.204 3.726 0.776 1.00 63.50 90 GLY A C 1
ATOM 678 O O . GLY A 1 90 ? -8.918 2.575 1.103 1.00 63.50 90 GLY A O 1
ATOM 679 N N . PHE A 1 91 ? -10.274 4.017 0.028 1.00 55.75 91 PHE A N 1
ATOM 680 C CA . PHE A 1 91 ? -11.209 3.019 -0.517 1.00 55.75 91 PHE A CA 1
ATOM 681 C C . PHE A 1 91 ? -10.593 2.152 -1.628 1.00 55.75 91 PHE A C 1
ATOM 683 O O . PHE A 1 91 ? -10.970 0.997 -1.800 1.00 55.75 91 PHE A O 1
ATOM 690 N N . ASP A 1 92 ? -9.625 2.702 -2.354 1.00 61.53 92 ASP A N 1
ATOM 691 C CA . ASP A 1 92 ? -8.849 2.040 -3.404 1.00 61.53 92 ASP A CA 1
ATOM 692 C C . ASP A 1 92 ? -8.170 0.746 -2.927 1.00 61.53 92 ASP A C 1
ATOM 694 O O . ASP A 1 92 ? -8.110 -0.228 -3.670 1.00 61.53 92 ASP A O 1
ATOM 698 N N . GLN A 1 93 ? -7.762 0.681 -1.657 1.00 67.38 93 GLN A N 1
ATOM 699 C CA . GLN A 1 93 ? -7.138 -0.512 -1.069 1.00 67.38 93 GLN A CA 1
ATOM 700 C C . GLN A 1 93 ? -8.094 -1.701 -0.862 1.00 67.38 93 GLN A C 1
ATOM 702 O O . GLN A 1 93 ? -7.647 -2.773 -0.458 1.00 67.38 93 GLN A O 1
ATOM 707 N N . LEU A 1 94 ? -9.402 -1.525 -1.085 1.00 71.06 94 LEU A N 1
ATOM 708 C CA . LEU A 1 94 ? -10.412 -2.569 -0.876 1.00 71.06 94 LEU A CA 1
ATOM 709 C C . LEU A 1 94 ? -10.751 -3.359 -2.145 1.00 71.06 94 LEU A C 1
ATOM 711 O O . LEU A 1 94 ? -11.446 -4.371 -2.051 1.00 71.06 94 LEU A O 1
ATOM 715 N N . VAL A 1 95 ? -10.311 -2.901 -3.319 1.00 81.00 95 VAL A N 1
ATOM 716 C CA . VAL A 1 95 ? -10.632 -3.548 -4.596 1.00 81.00 95 VAL A CA 1
ATOM 717 C C . VAL A 1 95 ? -9.503 -4.497 -4.980 1.00 81.00 95 VAL A C 1
ATOM 719 O O . VAL A 1 95 ? -8.367 -4.070 -5.162 1.00 81.00 95 VAL A O 1
ATOM 722 N N . ASP A 1 96 ? -9.819 -5.785 -5.122 1.00 87.56 96 ASP A N 1
ATOM 723 C CA . ASP A 1 96 ? -8.877 -6.770 -5.658 1.00 87.56 96 ASP A CA 1
ATOM 724 C C . ASP A 1 96 ? -8.596 -6.454 -7.143 1.00 87.56 96 ASP A C 1
ATOM 726 O O . ASP A 1 96 ? -9.540 -6.466 -7.944 1.00 87.56 96 ASP A O 1
ATOM 730 N N . PRO A 1 97 ? -7.333 -6.210 -7.549 1.00 91.12 97 PRO A N 1
ATOM 731 C CA . PRO A 1 97 ? -6.970 -5.978 -8.949 1.00 91.12 97 PRO A CA 1
ATOM 732 C C . PRO A 1 97 ? -7.428 -7.088 -9.904 1.00 91.12 97 PRO A C 1
ATOM 734 O O . PRO A 1 97 ? -7.719 -6.824 -11.072 1.00 91.12 97 PRO A O 1
ATOM 737 N N . ARG A 1 98 ? -7.584 -8.324 -9.416 1.00 91.69 98 ARG A N 1
ATOM 738 C CA . ARG A 1 98 ? -8.104 -9.444 -10.214 1.00 91.69 98 ARG A CA 1
ATOM 739 C C . ARG A 1 98 ? -9.538 -9.213 -10.671 1.00 91.69 98 ARG A C 1
ATOM 741 O O . ARG A 1 98 ? -9.887 -9.586 -11.786 1.00 91.69 98 ARG A O 1
ATOM 748 N N . ALA A 1 99 ? -10.356 -8.558 -9.845 1.00 90.81 99 ALA A N 1
ATOM 749 C CA . ALA A 1 99 ? -11.722 -8.187 -10.209 1.00 90.81 99 ALA A CA 1
ATOM 750 C C . ALA A 1 99 ? -11.766 -7.096 -11.296 1.00 90.81 99 ALA A C 1
ATOM 752 O O . ALA A 1 99 ? -12.797 -6.917 -11.940 1.00 90.81 99 ALA A O 1
ATOM 753 N N . LEU A 1 100 ? -10.650 -6.394 -11.513 1.00 92.38 100 LEU A N 1
ATOM 754 C CA . LEU A 1 100 ? -10.471 -5.379 -12.552 1.00 92.38 100 LEU A CA 1
ATOM 755 C C . LEU A 1 100 ? -9.788 -5.931 -13.816 1.00 92.38 100 LEU A C 1
ATOM 757 O O . LEU A 1 100 ? -9.505 -5.162 -14.729 1.00 92.38 100 LEU A O 1
ATOM 761 N N . GLY A 1 101 ? -9.527 -7.243 -13.881 1.00 95.75 101 GLY A N 1
ATOM 762 C CA . GLY A 1 101 ? -8.903 -7.886 -15.041 1.00 95.75 101 GLY A CA 1
ATOM 763 C C . GLY A 1 101 ? -7.381 -8.025 -14.974 1.00 95.75 101 GLY A C 1
ATOM 764 O O . GLY A 1 101 ? -6.780 -8.361 -15.987 1.00 95.75 101 GLY A O 1
ATOM 765 N N . TYR A 1 102 ? -6.757 -7.825 -13.808 1.00 97.31 102 TYR A N 1
ATOM 766 C CA . TYR A 1 102 ? -5.313 -8.015 -13.613 1.00 97.31 102 TYR A CA 1
ATOM 767 C C . TYR A 1 102 ? -5.033 -9.295 -12.802 1.00 97.31 102 TYR A C 1
ATOM 769 O O . TYR A 1 102 ? -4.909 -9.238 -11.574 1.00 97.31 102 TYR A O 1
ATOM 777 N N . PRO A 1 103 ? -4.994 -10.485 -13.434 1.00 95.81 103 PRO A N 1
ATOM 778 C CA . PRO A 1 103 ? -4.802 -11.750 -12.732 1.00 95.81 103 PRO A CA 1
ATOM 779 C C . PRO A 1 103 ? -3.376 -11.937 -12.199 1.00 95.81 103 PRO A C 1
ATOM 781 O O . PRO A 1 103 ? -3.180 -12.719 -11.262 1.00 95.81 103 PRO A O 1
ATOM 784 N N . LEU A 1 104 ? -2.389 -11.247 -12.780 1.00 97.81 104 LEU A N 1
ATOM 785 C CA . LEU A 1 104 ? -0.981 -11.384 -12.425 1.00 97.81 104 LEU A CA 1
ATOM 786 C C . LEU A 1 104 ? -0.521 -10.249 -11.512 1.00 97.81 104 LEU A C 1
ATOM 788 O O . LEU A 1 104 ? -0.978 -9.113 -11.615 1.00 97.81 104 LEU A O 1
ATOM 792 N N . ALA A 1 105 ? 0.440 -10.563 -10.647 1.00 97.38 105 ALA A N 1
ATOM 793 C CA . ALA A 1 105 ? 1.167 -9.582 -9.856 1.00 97.38 105 ALA A CA 1
ATOM 794 C C . ALA A 1 105 ? 2.659 -9.918 -9.855 1.00 97.38 105 ALA A C 1
ATOM 796 O O . ALA A 1 105 ? 3.036 -11.092 -9.877 1.00 97.38 105 ALA A O 1
ATOM 797 N N . ALA A 1 106 ? 3.512 -8.902 -9.798 1.00 98.06 106 ALA A N 1
ATOM 798 C CA . ALA A 1 106 ? 4.957 -9.069 -9.731 1.00 98.06 106 ALA A CA 1
ATOM 799 C C . ALA A 1 106 ? 5.593 -8.001 -8.839 1.00 98.06 106 ALA A C 1
ATOM 801 O O . ALA A 1 106 ? 5.043 -6.918 -8.648 1.00 98.06 106 ALA A O 1
ATOM 802 N N . PHE A 1 107 ? 6.775 -8.309 -8.315 1.00 97.50 107 PHE A N 1
ATOM 803 C CA . PHE A 1 107 ? 7.655 -7.328 -7.697 1.00 97.50 107 PHE A CA 1
ATOM 804 C C . PHE A 1 107 ? 8.790 -6.995 -8.654 1.00 97.50 107 PHE A C 1
ATOM 806 O O . PHE A 1 107 ? 9.503 -7.886 -9.112 1.00 97.50 107 PHE A O 1
ATOM 813 N N . VAL A 1 108 ? 8.968 -5.710 -8.932 1.00 97.25 108 VAL A N 1
ATOM 814 C CA . VAL A 1 108 ? 10.098 -5.165 -9.675 1.00 97.25 108 VAL A CA 1
ATOM 815 C C . VAL A 1 108 ? 11.029 -4.508 -8.667 1.00 97.25 108 VAL A C 1
ATOM 817 O O . VAL A 1 108 ? 10.722 -3.464 -8.095 1.00 97.25 108 VAL A O 1
ATOM 820 N N . SER A 1 109 ? 12.154 -5.159 -8.399 1.00 96.56 109 SER A N 1
ATOM 821 C CA . SER A 1 109 ? 13.229 -4.576 -7.607 1.00 96.56 109 SER A CA 1
ATOM 822 C C . SER A 1 109 ? 14.039 -3.645 -8.501 1.00 96.56 109 SER A C 1
ATOM 824 O O . SER A 1 109 ? 14.578 -4.080 -9.521 1.00 96.56 109 SER A O 1
ATOM 826 N N . THR A 1 110 ? 14.123 -2.376 -8.121 1.00 95.69 110 THR A N 1
ATOM 827 C CA . THR A 1 110 ? 14.671 -1.307 -8.958 1.00 95.69 110 THR A CA 1
ATOM 828 C C . THR A 1 110 ? 15.835 -0.636 -8.242 1.00 95.69 110 THR A C 1
ATOM 830 O O . THR A 1 110 ? 15.726 -0.270 -7.070 1.00 95.69 110 THR A O 1
ATOM 833 N N . ARG A 1 111 ? 16.956 -0.490 -8.948 1.00 95.31 111 ARG A N 1
ATOM 834 C CA . ARG A 1 111 ? 18.096 0.331 -8.534 1.00 95.31 111 ARG A CA 1
ATOM 835 C C . ARG A 1 111 ? 18.009 1.680 -9.229 1.00 95.31 111 ARG A C 1
ATOM 837 O O . ARG A 1 111 ? 17.739 1.713 -10.433 1.00 95.31 111 ARG A O 1
ATOM 844 N N . VAL A 1 112 ? 18.221 2.757 -8.485 1.00 94.56 112 VAL A N 1
ATOM 845 C CA . VAL A 1 112 ? 18.046 4.117 -8.989 1.00 94.56 112 VAL A CA 1
ATOM 846 C C . VAL A 1 112 ? 19.225 5.012 -8.630 1.00 94.56 112 VAL A C 1
ATOM 848 O O . VAL A 1 112 ? 19.856 4.851 -7.588 1.00 94.56 112 VAL A O 1
ATOM 851 N N . ASP A 1 113 ? 19.480 6.006 -9.472 1.00 93.19 113 ASP A N 1
ATOM 852 C CA . ASP A 1 113 ? 20.298 7.152 -9.105 1.00 93.19 113 ASP A CA 1
ATOM 853 C C . ASP A 1 113 ? 19.581 7.931 -7.998 1.00 93.19 113 ASP A C 1
ATOM 855 O O . ASP A 1 113 ? 18.488 8.476 -8.180 1.00 93.19 113 ASP A O 1
ATOM 859 N N . GLN A 1 114 ? 20.224 7.997 -6.837 1.00 88.62 114 GLN A N 1
ATOM 860 C CA . GLN A 1 114 ? 19.673 8.615 -5.640 1.00 88.62 114 GLN A CA 1
ATOM 861 C C . GLN A 1 114 ? 19.328 10.102 -5.830 1.00 88.62 114 GLN A C 1
ATOM 863 O O . GLN A 1 114 ? 18.434 10.605 -5.148 1.00 88.62 114 GLN A O 1
ATOM 868 N N . HIS A 1 115 ? 19.989 10.806 -6.756 1.00 93.88 115 HIS A N 1
ATOM 869 C CA . HIS A 1 115 ? 19.686 12.209 -7.064 1.00 93.88 115 HIS A CA 1
ATOM 870 C C . HIS A 1 115 ? 18.380 12.377 -7.848 1.00 93.88 115 HIS A C 1
ATOM 872 O O . HIS A 1 115 ? 17.812 13.467 -7.866 1.00 93.88 115 HIS A O 1
ATOM 878 N N . GLN A 1 116 ? 17.902 11.307 -8.486 1.00 93.06 116 GLN A N 1
ATOM 879 C CA . GLN A 1 116 ? 16.693 11.289 -9.308 1.00 93.06 116 GLN A CA 1
ATOM 880 C C . GLN A 1 116 ? 15.539 10.531 -8.641 1.00 93.06 116 GLN A C 1
ATOM 882 O O . GLN A 1 116 ? 14.475 10.406 -9.241 1.00 93.06 116 GLN A O 1
ATOM 887 N N . LEU A 1 117 ? 15.714 10.060 -7.399 1.00 92.12 117 LEU A N 1
ATOM 888 C CA . LEU A 1 117 ? 14.732 9.233 -6.695 1.00 92.12 117 LEU A CA 1
ATOM 889 C C . LEU A 1 117 ? 13.322 9.844 -6.701 1.00 92.12 117 LEU A C 1
ATOM 891 O O . LEU A 1 117 ? 12.369 9.141 -7.022 1.00 92.12 117 LEU A O 1
ATOM 895 N N . ASP A 1 118 ? 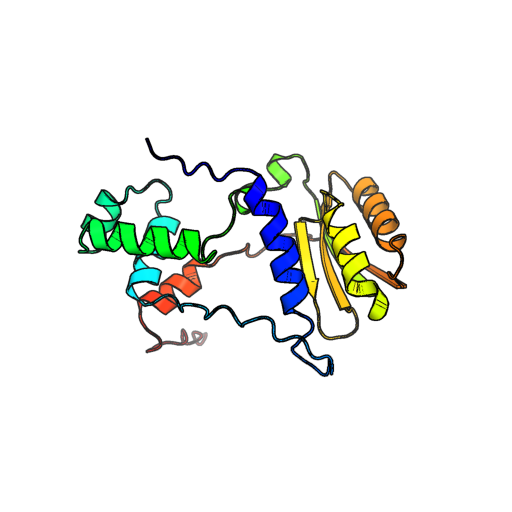13.183 11.134 -6.385 1.00 91.94 118 ASP A N 1
ATOM 896 C CA . ASP A 1 118 ? 11.870 11.793 -6.341 1.00 91.94 118 ASP A CA 1
ATOM 897 C C . ASP A 1 118 ? 11.184 11.779 -7.717 1.00 91.94 118 ASP A C 1
ATOM 899 O O . ASP A 1 118 ? 10.012 11.425 -7.822 1.00 91.94 118 ASP A O 1
ATOM 903 N N . ALA A 1 119 ? 11.935 12.067 -8.785 1.00 93.31 119 ALA A N 1
ATOM 904 C CA . ALA A 1 119 ? 11.422 12.034 -10.153 1.00 93.31 119 ALA A CA 1
ATOM 905 C C . ALA A 1 119 ? 11.059 10.608 -10.601 1.00 93.31 119 ALA A C 1
ATOM 907 O O . ALA A 1 119 ? 10.056 10.412 -11.286 1.00 93.31 119 ALA A O 1
ATOM 908 N N . VAL A 1 120 ? 11.841 9.605 -10.187 1.00 95.88 120 VAL A N 1
ATOM 909 C CA . VAL A 1 120 ? 11.526 8.193 -10.440 1.00 95.88 120 VAL A CA 1
ATOM 910 C C . VAL A 1 120 ? 10.235 7.793 -9.726 1.00 95.88 120 VAL A C 1
ATOM 912 O O . VAL A 1 120 ? 9.390 7.133 -10.325 1.00 95.88 120 VAL A O 1
ATOM 915 N N . VAL A 1 121 ? 10.058 8.193 -8.464 1.00 95.19 121 VAL A N 1
ATOM 916 C CA . VAL A 1 121 ? 8.842 7.903 -7.690 1.00 95.19 121 VAL A CA 1
ATOM 917 C C . VAL A 1 121 ? 7.617 8.559 -8.324 1.00 95.19 121 VAL A C 1
ATOM 919 O O . VAL A 1 121 ? 6.585 7.897 -8.436 1.00 95.19 121 VAL A O 1
ATOM 922 N N . ASP A 1 122 ? 7.728 9.808 -8.776 1.00 94.88 122 ASP A N 1
ATOM 923 C CA . ASP A 1 122 ? 6.639 10.500 -9.471 1.00 94.88 122 ASP A CA 1
ATOM 924 C C . ASP A 1 122 ? 6.278 9.786 -10.786 1.00 94.88 122 ASP A C 1
ATOM 926 O O . ASP A 1 122 ? 5.109 9.491 -11.028 1.00 94.88 122 ASP A O 1
ATOM 930 N N . ALA A 1 123 ? 7.276 9.399 -11.588 1.00 97.06 123 ALA A N 1
ATOM 931 C CA . ALA A 1 123 ? 7.051 8.660 -12.830 1.00 97.06 123 ALA A CA 1
ATOM 932 C C . ALA A 1 123 ? 6.437 7.268 -12.598 1.00 97.06 123 ALA A C 1
ATOM 934 O O . ALA A 1 123 ? 5.591 6.831 -13.374 1.00 97.06 123 ALA A O 1
ATOM 935 N N . LEU A 1 124 ? 6.836 6.566 -11.531 1.00 97.06 124 LEU A N 1
ATOM 936 C CA . LEU A 1 124 ? 6.228 5.294 -11.133 1.00 97.06 124 LEU A CA 1
ATOM 937 C C . LEU A 1 124 ? 4.772 5.474 -10.692 1.00 97.06 124 LEU A C 1
ATOM 939 O O . LEU A 1 124 ? 3.943 4.622 -10.996 1.00 97.06 124 LEU A O 1
ATOM 943 N N . ALA A 1 125 ? 4.455 6.568 -9.995 1.00 95.25 125 ALA A N 1
ATOM 944 C CA . ALA A 1 125 ? 3.098 6.867 -9.540 1.00 95.25 125 ALA A CA 1
A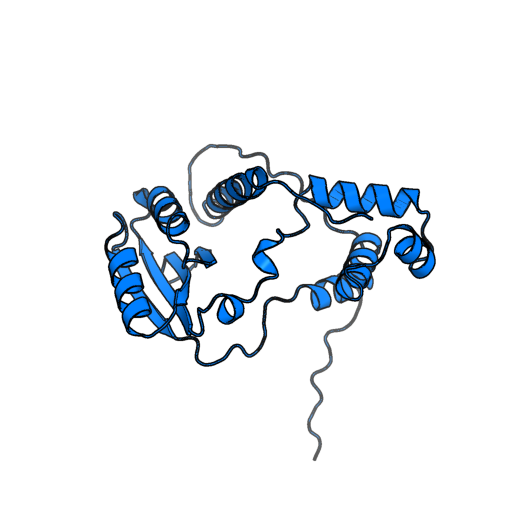TOM 945 C C . ALA A 1 125 ? 2.128 7.179 -10.695 1.00 95.25 125 ALA A C 1
ATOM 947 O O . ALA A 1 125 ? 0.917 7.025 -10.527 1.00 95.25 125 ALA A O 1
ATOM 948 N N . ASP A 1 126 ? 2.647 7.582 -11.856 1.00 96.69 126 ASP A N 1
ATOM 949 C CA . ASP A 1 126 ? 1.863 7.805 -13.073 1.00 96.69 126 ASP A CA 1
ATOM 950 C C . ASP A 1 126 ? 1.541 6.506 -13.840 1.00 96.69 126 ASP A C 1
ATOM 952 O O . ASP A 1 126 ? 0.752 6.539 -14.786 1.00 96.69 126 ASP A O 1
ATOM 956 N N . ILE A 1 127 ? 2.112 5.359 -13.445 1.00 97.56 127 ILE A N 1
ATOM 957 C CA . ILE A 1 127 ? 1.829 4.042 -14.037 1.00 97.56 127 ILE A CA 1
ATOM 958 C C . ILE A 1 127 ? 0.673 3.385 -13.261 1.00 97.56 127 ILE A C 1
ATOM 960 O O . ILE A 1 127 ? 0.883 2.971 -12.121 1.00 97.56 127 ILE A O 1
ATOM 964 N N . PRO A 1 128 ? -0.538 3.234 -13.835 1.00 96.00 128 PRO A N 1
ATOM 965 C CA . PRO A 1 128 ? -1.699 2.704 -13.108 1.00 96.00 128 PRO A CA 1
ATOM 966 C C . PRO A 1 128 ? -1.506 1.291 -12.547 1.00 96.00 128 PRO A C 1
ATOM 968 O O . PRO A 1 128 ? -2.086 0.935 -11.523 1.00 96.00 128 PRO A O 1
ATOM 971 N N . GLU A 1 129 ? -0.693 0.483 -13.222 1.00 98.00 129 GLU A N 1
ATOM 972 C CA . GLU A 1 129 ? -0.363 -0.885 -12.837 1.00 98.00 129 GLU A CA 1
ATOM 973 C C . GLU A 1 129 ? 0.569 -0.953 -11.620 1.00 98.00 129 GLU A C 1
ATOM 975 O O . GLU A 1 129 ? 0.681 -2.012 -10.999 1.00 98.00 129 GLU A O 1
ATOM 980 N N . VAL A 1 130 ? 1.234 0.150 -11.256 1.00 97.81 130 VAL A N 1
ATOM 981 C CA . VAL A 1 130 ? 2.049 0.257 -10.042 1.00 97.81 130 VAL A CA 1
ATOM 982 C C . VAL A 1 130 ? 1.130 0.516 -8.849 1.00 97.81 130 VAL A C 1
ATOM 984 O O . VAL A 1 130 ? 0.640 1.621 -8.634 1.00 97.81 130 VAL A O 1
ATOM 987 N N . VAL A 1 131 ? 0.917 -0.518 -8.034 1.00 94.88 131 VAL A N 1
ATOM 988 C CA . VAL A 1 131 ? -0.027 -0.464 -6.904 1.00 94.88 131 VAL A CA 1
ATOM 989 C C . VAL A 1 131 ? 0.653 -0.151 -5.572 1.00 94.88 131 VAL A C 1
ATOM 991 O O . VAL A 1 131 ? 0.031 0.416 -4.673 1.00 94.88 131 VAL A O 1
ATOM 994 N N . GLU A 1 132 ? 1.933 -0.500 -5.419 1.00 94.75 132 GLU A N 1
ATOM 995 C CA . GLU A 1 132 ? 2.716 -0.212 -4.213 1.00 94.75 132 GLU A CA 1
ATOM 996 C C . GLU A 1 132 ? 4.185 0.056 -4.582 1.00 94.75 132 GLU A C 1
ATOM 998 O O . GLU A 1 132 ? 4.760 -0.640 -5.416 1.00 94.75 132 GLU A O 1
ATOM 1003 N N . VAL A 1 133 ? 4.818 1.030 -3.924 1.00 96.06 133 VAL A N 1
ATOM 1004 C CA . VAL A 1 133 ? 6.263 1.292 -4.029 1.00 96.06 133 VAL A CA 1
ATOM 1005 C C . VAL A 1 133 ? 6.836 1.420 -2.625 1.00 96.06 133 VAL A C 1
ATOM 1007 O O . VAL A 1 133 ? 6.323 2.182 -1.801 1.00 96.06 133 VAL A O 1
ATOM 1010 N N . TYR A 1 134 ? 7.909 0.684 -2.357 1.00 94.94 134 TYR A N 1
ATOM 1011 C CA . TYR A 1 134 ? 8.614 0.692 -1.082 1.00 94.94 134 TYR A CA 1
ATOM 1012 C C . TYR A 1 134 ? 10.078 1.052 -1.285 1.00 94.94 134 TYR A C 1
ATOM 1014 O O . TYR A 1 134 ? 10.739 0.456 -2.130 1.00 94.94 134 TYR A O 1
ATOM 1022 N N . GLY A 1 135 ? 10.592 1.971 -0.468 1.00 93.25 135 GLY A N 1
ATOM 1023 C CA . GLY A 1 135 ? 12.032 2.126 -0.294 1.00 93.25 135 GLY A CA 1
ATOM 1024 C C . GLY A 1 135 ? 12.598 0.918 0.447 1.00 93.25 135 GLY A C 1
ATOM 1025 O O . GLY A 1 135 ? 12.040 0.483 1.457 1.00 93.25 135 GLY A O 1
ATOM 1026 N N . MET A 1 136 ? 13.690 0.366 -0.061 1.00 89.94 136 MET A N 1
ATOM 1027 C CA . MET A 1 136 ? 14.334 -0.830 0.465 1.00 89.94 136 MET A CA 1
ATOM 1028 C C . MET A 1 136 ? 15.758 -0.496 0.899 1.00 89.94 136 MET A C 1
ATOM 1030 O O . MET A 1 136 ? 16.451 0.297 0.270 1.00 89.94 136 MET A O 1
ATOM 1034 N N . THR A 1 137 ? 16.213 -1.116 1.985 1.00 83.19 137 THR A N 1
ATOM 1035 C CA . THR A 1 137 ? 17.642 -1.179 2.297 1.00 83.19 137 THR A CA 1
ATOM 1036 C C . THR A 1 137 ? 18.233 -2.424 1.632 1.00 83.19 137 THR A C 1
ATOM 1038 O O . THR A 1 137 ? 17.602 -3.481 1.621 1.00 83.19 137 THR A O 1
ATOM 1041 N N . GLY A 1 138 ? 19.445 -2.327 1.078 1.00 76.88 138 GLY A N 1
ATOM 1042 C CA . GLY A 1 138 ? 20.143 -3.465 0.470 1.00 76.88 138 GLY A CA 1
ATOM 1043 C C . GLY A 1 138 ? 20.612 -3.199 -0.960 1.00 76.88 138 GLY A C 1
ATOM 1044 O O . GLY A 1 138 ? 21.069 -2.108 -1.271 1.00 76.88 138 GLY A O 1
ATOM 1045 N N . LEU A 1 139 ? 20.562 -4.226 -1.816 1.00 73.62 139 LEU A N 1
ATOM 1046 C CA . LEU A 1 139 ? 21.117 -4.190 -3.182 1.00 73.62 139 LEU A CA 1
ATOM 1047 C C . LEU A 1 139 ? 20.255 -3.419 -4.194 1.00 73.62 139 LEU A C 1
ATOM 1049 O O . LEU A 1 139 ? 20.736 -3.093 -5.283 1.00 73.62 139 LEU A O 1
ATOM 1053 N N . THR A 1 140 ? 18.995 -3.179 -3.849 1.00 84.38 140 THR A N 1
ATOM 1054 C CA . THR A 1 140 ? 18.012 -2.455 -4.656 1.00 84.38 140 THR A CA 1
ATOM 1055 C C . THR A 1 140 ? 17.356 -1.401 -3.787 1.00 84.38 140 THR A C 1
ATOM 1057 O O . THR A 1 140 ? 17.024 -1.692 -2.637 1.00 84.38 140 THR A O 1
ATOM 1060 N N . ASP A 1 141 ? 17.134 -0.221 -4.350 1.00 90.69 141 ASP A N 1
ATOM 1061 C CA . ASP A 1 141 ? 16.657 0.948 -3.611 1.00 90.69 141 ASP A CA 1
ATOM 1062 C C . ASP A 1 141 ? 15.131 0.957 -3.494 1.00 90.69 141 ASP A C 1
ATOM 1064 O O . ASP A 1 141 ? 14.584 1.436 -2.502 1.00 90.69 141 ASP A O 1
ATOM 1068 N N . LEU A 1 142 ? 14.435 0.382 -4.483 1.00 95.69 142 LEU A N 1
ATOM 1069 C CA . LEU A 1 142 ? 12.978 0.305 -4.529 1.00 95.69 142 LEU A CA 1
ATOM 1070 C C . LEU A 1 142 ? 12.478 -1.130 -4.747 1.00 95.69 142 LEU A C 1
ATOM 1072 O O . LEU A 1 142 ? 13.058 -1.905 -5.507 1.00 95.69 142 LEU A O 1
ATOM 1076 N N . SER A 1 143 ? 11.348 -1.457 -4.121 1.00 96.44 143 SER A N 1
ATOM 1077 C CA . SER A 1 143 ? 10.501 -2.604 -4.457 1.00 96.44 143 SER A CA 1
ATOM 1078 C C . SER A 1 143 ? 9.155 -2.090 -4.954 1.00 96.44 143 SER A C 1
ATOM 1080 O O . SER A 1 143 ? 8.408 -1.460 -4.202 1.00 96.44 143 SER A O 1
ATOM 1082 N N . VAL A 1 144 ? 8.868 -2.331 -6.229 1.00 97.75 144 VAL A N 1
ATOM 1083 C CA . VAL A 1 144 ? 7.668 -1.862 -6.926 1.00 97.75 144 VAL A CA 1
ATOM 1084 C C . VAL A 1 144 ? 6.747 -3.054 -7.150 1.00 97.75 144 VAL A C 1
ATOM 1086 O O . VAL A 1 144 ? 7.089 -3.973 -7.890 1.00 97.75 144 VAL A O 1
ATOM 1089 N N . LYS A 1 145 ? 5.578 -3.067 -6.517 1.00 97.38 145 LYS A N 1
ATOM 1090 C CA . LYS A 1 145 ? 4.544 -4.066 -6.788 1.00 97.38 145 LYS A CA 1
ATOM 1091 C C . LYS A 1 145 ? 3.713 -3.604 -7.975 1.00 97.38 145 LYS A C 1
ATOM 1093 O O . LYS A 1 145 ? 3.108 -2.532 -7.925 1.00 97.38 145 LYS A O 1
ATOM 1098 N N . VAL A 1 146 ? 3.660 -4.440 -9.003 1.00 98.38 146 VAL A N 1
ATOM 1099 C CA . VAL A 1 146 ? 2.842 -4.223 -10.195 1.00 98.38 146 VAL A CA 1
ATOM 1100 C C . VAL A 1 146 ? 1.776 -5.299 -10.336 1.00 98.38 146 VAL A C 1
ATOM 1102 O O . VAL A 1 146 ? 1.957 -6.425 -9.864 1.00 98.38 146 VAL A O 1
ATOM 1105 N N . VAL A 1 147 ? 0.685 -4.955 -11.010 1.00 98.19 147 VAL A N 1
ATOM 1106 C CA . VAL A 1 147 ? -0.349 -5.893 -11.463 1.00 98.19 147 VAL A CA 1
ATOM 1107 C C . VAL A 1 147 ? -0.424 -5.884 -12.985 1.00 98.19 147 VAL A C 1
ATOM 1109 O O . VAL A 1 147 ? -0.136 -4.870 -13.603 1.00 98.19 147 VAL A O 1
ATOM 1112 N N . ALA A 1 148 ? -0.766 -7.010 -13.601 1.00 98.31 148 ALA A N 1
ATOM 1113 C CA . ALA A 1 148 ? -0.749 -7.141 -15.055 1.00 98.31 148 ALA A CA 1
ATOM 1114 C C . ALA A 1 148 ? -1.867 -8.053 -15.559 1.00 98.31 148 ALA A C 1
ATOM 1116 O O . ALA A 1 148 ? -2.326 -8.957 -14.849 1.00 98.31 148 ALA A O 1
ATOM 1117 N N . THR A 1 149 ? -2.291 -7.793 -16.792 1.00 98.19 149 THR A N 1
ATOM 1118 C CA . THR A 1 149 ? -3.316 -8.577 -17.493 1.00 98.19 149 THR A CA 1
ATOM 1119 C C . THR A 1 149 ? -2.780 -9.942 -17.935 1.00 98.19 149 THR A C 1
ATOM 1121 O O . THR A 1 149 ? -3.456 -10.958 -17.768 1.00 98.19 149 THR A O 1
ATOM 1124 N N . ASP A 1 150 ? -1.531 -9.984 -18.406 1.00 97.69 150 ASP A N 1
ATOM 1125 C CA . ASP A 1 150 ? -0.825 -11.191 -18.837 1.00 97.69 150 ASP A CA 1
ATOM 1126 C C . ASP A 1 150 ? 0.716 -11.020 -18.798 1.00 97.69 150 ASP A C 1
ATOM 1128 O O . ASP A 1 150 ? 1.254 -10.081 -18.203 1.00 97.69 150 ASP A O 1
ATOM 1132 N N . ALA A 1 151 ? 1.448 -11.984 -19.369 1.00 96.12 151 ALA A N 1
ATOM 1133 C CA . ALA A 1 151 ? 2.910 -11.983 -19.388 1.00 96.12 151 ALA A CA 1
ATOM 1134 C C . ALA A 1 151 ? 3.515 -10.934 -20.342 1.00 96.12 151 ALA A C 1
ATOM 1136 O O . ALA A 1 151 ? 4.589 -10.404 -20.046 1.00 96.12 151 ALA A O 1
ATOM 1137 N N . ASP A 1 152 ? 2.841 -10.614 -21.448 1.00 97.75 152 ASP A N 1
ATOM 1138 C CA . ASP A 1 152 ? 3.301 -9.590 -22.392 1.00 97.75 152 ASP A CA 1
ATOM 1139 C C . ASP A 1 152 ? 3.162 -8.200 -21.763 1.00 97.75 152 ASP A C 1
ATOM 1141 O O . ASP A 1 152 ? 4.046 -7.347 -21.884 1.00 97.75 152 ASP A O 1
ATOM 1145 N N . ASP A 1 153 ? 2.094 -8.003 -20.995 1.00 98.06 153 ASP A N 1
ATOM 1146 C CA . ASP A 1 153 ? 1.863 -6.805 -20.205 1.00 98.06 153 ASP A CA 1
ATOM 1147 C C . ASP A 1 153 ? 2.931 -6.623 -19.108 1.00 98.06 153 ASP A C 1
ATOM 1149 O O . ASP A 1 153 ? 3.473 -5.530 -18.932 1.00 98.06 153 ASP A O 1
ATOM 1153 N N . LEU A 1 154 ? 3.355 -7.708 -18.443 1.00 97.38 154 LEU A N 1
ATOM 1154 C CA . LEU A 1 154 ? 4.512 -7.672 -17.534 1.00 97.38 154 LEU A CA 1
ATOM 1155 C C . LEU A 1 154 ? 5.805 -7.269 -18.252 1.00 97.38 154 LEU A C 1
ATOM 1157 O O . LEU A 1 154 ? 6.574 -6.461 -17.723 1.00 97.38 154 LEU A O 1
ATOM 1161 N N . TYR A 1 155 ? 6.055 -7.798 -19.452 1.00 95.94 155 TYR A N 1
ATOM 1162 C CA . TYR A 1 155 ? 7.232 -7.428 -20.239 1.00 95.94 155 TYR A CA 1
ATOM 1163 C C . TYR A 1 155 ? 7.207 -5.940 -20.628 1.00 95.94 155 TYR A C 1
ATOM 1165 O O . TYR A 1 155 ? 8.215 -5.237 -20.481 1.00 95.94 155 TYR A O 1
ATOM 1173 N N . ARG A 1 156 ? 6.040 -5.424 -21.043 1.00 97.44 156 ARG A N 1
ATOM 1174 C CA . ARG A 1 156 ? 5.817 -3.993 -21.300 1.00 97.44 156 ARG A CA 1
ATOM 1175 C C . ARG A 1 156 ? 6.122 -3.155 -20.060 1.00 97.44 156 ARG A C 1
ATOM 1177 O O . ARG A 1 156 ? 6.863 -2.178 -20.171 1.00 97.44 156 ARG A O 1
ATOM 1184 N N . LEU A 1 157 ? 5.600 -3.540 -18.894 1.00 98.00 157 LEU A N 1
ATOM 1185 C CA . LEU A 1 157 ? 5.818 -2.833 -17.628 1.00 98.00 157 LEU A CA 1
ATOM 1186 C C . LEU A 1 157 ? 7.292 -2.830 -17.216 1.00 98.00 157 LEU A C 1
ATOM 1188 O O . LEU A 1 157 ? 7.819 -1.782 -16.845 1.00 98.00 157 LEU A O 1
ATOM 1192 N N . ALA A 1 158 ? 7.988 -3.963 -17.337 1.00 95.44 158 ALA A N 1
ATOM 1193 C CA . ALA A 1 158 ? 9.421 -4.046 -17.055 1.00 95.44 158 ALA A CA 1
ATOM 1194 C C . ALA A 1 158 ? 10.223 -3.061 -17.920 1.00 95.44 158 ALA A C 1
ATOM 1196 O O . ALA A 1 158 ? 11.080 -2.335 -17.410 1.00 95.44 158 ALA A O 1
ATOM 1197 N N . GLY A 1 159 ? 9.915 -3.001 -19.220 1.00 96.31 159 GLY A N 1
ATOM 1198 C CA . GLY A 1 159 ? 10.543 -2.070 -20.153 1.00 96.31 159 GLY A CA 1
ATOM 1199 C C . GLY A 1 159 ? 10.169 -0.609 -19.896 1.00 96.31 159 GLY A C 1
ATOM 1200 O O . GLY A 1 159 ? 11.019 0.268 -20.027 1.00 96.31 159 GLY A O 1
ATOM 1201 N N . GLN A 1 160 ? 8.920 -0.332 -19.520 1.00 97.81 160 GLN A N 1
ATOM 1202 C CA . GLN A 1 160 ? 8.457 1.013 -19.179 1.00 97.81 160 GLN A CA 1
ATOM 1203 C C . GLN A 1 160 ? 9.165 1.545 -17.930 1.00 97.81 160 GLN A C 1
ATOM 1205 O O . GLN A 1 160 ? 9.673 2.661 -17.966 1.00 97.81 160 GLN A O 1
ATOM 1210 N N . ILE A 1 161 ? 9.269 0.734 -16.871 1.00 97.81 161 ILE A N 1
ATOM 1211 C CA . ILE A 1 161 ? 9.964 1.101 -15.629 1.00 97.81 161 ILE A CA 1
ATOM 1212 C C . ILE A 1 161 ? 11.458 1.317 -15.887 1.00 97.81 161 ILE A C 1
ATOM 1214 O O . ILE A 1 161 ? 12.023 2.303 -15.427 1.00 97.81 161 ILE A O 1
ATOM 1218 N N . LEU A 1 162 ? 12.102 0.435 -16.659 1.00 97.38 162 LEU A N 1
ATOM 1219 C CA . LEU A 1 162 ? 13.530 0.555 -16.974 1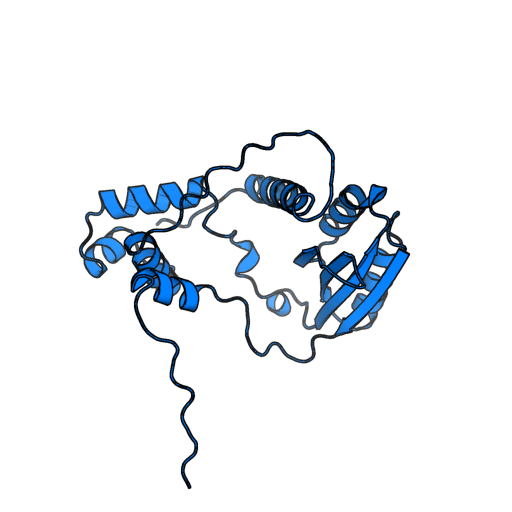.00 97.38 162 LEU A CA 1
ATOM 1220 C C . LEU A 1 162 ? 13.868 1.830 -17.769 1.00 97.38 162 LEU A C 1
ATOM 1222 O O . LEU A 1 162 ? 14.984 2.326 -17.679 1.00 97.38 162 LEU A O 1
ATOM 1226 N N . LYS A 1 163 ? 12.922 2.365 -18.551 1.00 97.62 163 LYS A N 1
ATOM 1227 C CA . LYS A 1 163 ? 13.109 3.594 -19.343 1.00 97.62 163 LYS A CA 1
ATOM 1228 C C . LYS A 1 163 ? 12.979 4.881 -18.530 1.00 97.62 163 LYS A C 1
ATOM 1230 O O . LYS A 1 163 ? 13.264 5.948 -19.074 1.00 97.62 163 LYS A O 1
ATOM 1235 N N . ILE A 1 164 ? 12.522 4.810 -17.280 1.00 98.25 164 ILE A N 1
ATOM 1236 C CA . ILE A 1 164 ? 12.388 5.993 -16.429 1.00 98.25 164 ILE A CA 1
ATOM 1237 C C . ILE A 1 164 ? 13.792 6.569 -16.169 1.00 98.25 164 ILE A C 1
ATOM 1239 O O . ILE A 1 164 ? 14.662 5.839 -15.684 1.00 98.25 164 ILE A O 1
ATOM 1243 N N . PRO A 1 165 ? 14.045 7.859 -16.465 1.00 97.56 165 PRO A N 1
ATOM 1244 C CA . PRO A 1 165 ? 15.320 8.496 -16.150 1.00 97.56 165 PRO A CA 1
ATOM 1245 C C . PRO A 1 165 ? 15.666 8.357 -14.667 1.00 97.56 165 PRO A C 1
ATOM 1247 O O . PRO A 1 165 ? 14.836 8.625 -13.802 1.00 97.56 165 PRO A O 1
ATOM 1250 N N . GLY A 1 166 ? 16.888 7.908 -14.385 1.00 96.50 166 GLY A N 1
ATOM 1251 C CA . GLY A 1 166 ? 17.336 7.594 -13.031 1.00 96.50 166 GLY A CA 1
ATOM 1252 C C . GLY A 1 166 ? 17.160 6.130 -12.635 1.00 96.50 166 GLY A C 1
ATOM 1253 O O . GLY A 1 166 ? 17.720 5.740 -11.621 1.00 96.50 166 GLY A O 1
ATOM 1254 N N . VAL A 1 167 ? 16.470 5.289 -13.414 1.00 97.38 167 VAL A N 1
ATOM 1255 C CA . VAL A 1 167 ? 16.474 3.833 -13.201 1.00 97.38 167 VAL A CA 1
ATOM 1256 C C . VAL A 1 167 ? 17.707 3.211 -13.858 1.00 97.38 167 VAL A C 1
ATOM 1258 O O . VAL A 1 167 ? 17.884 3.271 -15.070 1.00 97.38 167 VAL A O 1
ATOM 1261 N N . GLU A 1 168 ? 18.561 2.579 -13.054 1.00 95.62 168 GLU A N 1
ATOM 1262 C CA . GLU A 1 168 ? 19.808 1.957 -13.520 1.00 95.62 168 GLU A CA 1
ATOM 1263 C C . GLU A 1 168 ? 19.611 0.484 -13.889 1.00 95.62 168 GLU A C 1
ATOM 1265 O O . GLU A 1 168 ? 20.230 -0.039 -14.817 1.00 95.62 168 GLU A O 1
ATOM 1270 N N . ARG A 1 169 ? 18.777 -0.219 -13.115 1.00 94.44 169 ARG A N 1
ATOM 1271 C CA . ARG A 1 169 ? 18.559 -1.660 -13.262 1.00 94.44 169 ARG A CA 1
ATOM 1272 C C . ARG A 1 169 ? 17.235 -2.082 -12.646 1.00 94.44 169 ARG A C 1
ATOM 1274 O O . ARG A 1 169 ? 16.860 -1.599 -11.581 1.00 94.44 169 ARG A O 1
ATOM 1281 N N . THR A 1 170 ? 16.595 -3.070 -13.262 1.00 95.50 170 THR A N 1
ATOM 1282 C CA . THR A 1 170 ? 15.412 -3.747 -12.726 1.00 95.50 170 THR A CA 1
ATOM 1283 C C . THR A 1 170 ? 15.634 -5.257 -12.637 1.00 95.50 170 THR A C 1
ATOM 1285 O O . THR A 1 170 ? 16.425 -5.842 -13.381 1.00 95.50 170 THR A O 1
ATOM 1288 N N . ASN A 1 171 ? 14.946 -5.899 -11.698 1.00 94.88 171 ASN A N 1
ATOM 1289 C CA . ASN A 1 171 ? 14.784 -7.347 -11.633 1.00 94.88 171 ASN A CA 1
ATOM 1290 C C . ASN A 1 171 ? 13.331 -7.658 -11.269 1.00 94.88 171 ASN A C 1
ATOM 1292 O O . ASN A 1 171 ? 12.820 -7.103 -10.299 1.00 94.88 171 ASN A O 1
ATOM 1296 N N . MET A 1 172 ? 12.670 -8.523 -12.032 1.00 95.25 172 MET A N 1
ATOM 1297 C CA . MET A 1 172 ? 11.255 -8.837 -11.850 1.00 95.25 172 MET A CA 1
ATOM 1298 C C . MET A 1 172 ? 11.074 -10.245 -11.277 1.00 95.25 172 MET A C 1
ATOM 1300 O O . MET A 1 172 ? 11.633 -11.211 -11.790 1.00 95.25 172 MET A O 1
ATOM 1304 N N . ALA A 1 173 ? 10.242 -10.361 -10.244 1.00 96.44 173 ALA A N 1
ATOM 1305 C CA . ALA A 1 173 ? 9.837 -11.619 -9.632 1.00 96.44 173 ALA A CA 1
ATOM 1306 C C . ALA A 1 173 ? 8.307 -11.751 -9.649 1.00 96.44 173 ALA A C 1
ATOM 1308 O O . ALA A 1 173 ? 7.596 -10.943 -9.049 1.00 96.44 173 ALA A O 1
ATOM 1309 N N . LEU A 1 174 ? 7.799 -12.781 -10.327 1.00 97.38 174 LEU A N 1
ATOM 1310 C CA . LEU A 1 174 ? 6.366 -13.067 -10.412 1.00 97.38 174 LEU A CA 1
ATOM 1311 C C . LEU A 1 174 ? 5.825 -13.576 -9.067 1.00 97.38 174 LEU A C 1
ATOM 1313 O O . LEU A 1 174 ? 6.390 -14.484 -8.453 1.00 97.38 174 LEU A O 1
ATOM 1317 N N . VAL A 1 175 ? 4.683 -13.044 -8.636 1.00 96.75 175 VAL A N 1
ATOM 1318 C CA . VAL A 1 175 ? 3.947 -13.570 -7.485 1.00 96.75 175 VAL A CA 1
ATOM 1319 C C . VAL A 1 175 ? 3.207 -14.832 -7.916 1.00 96.75 175 VAL A C 1
ATOM 1321 O O . VAL A 1 175 ? 2.169 -14.770 -8.567 1.00 96.75 175 VAL A O 1
ATOM 1324 N N . MET A 1 176 ? 3.720 -15.996 -7.515 1.00 95.31 176 MET A N 1
ATOM 1325 C CA . MET A 1 176 ? 3.067 -17.278 -7.80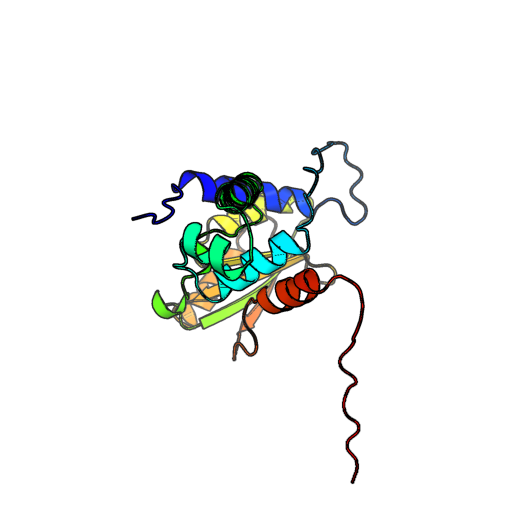9 1.00 95.31 176 MET A CA 1
ATOM 1326 C C . MET A 1 176 ? 1.762 -17.458 -7.027 1.00 95.31 176 MET A C 1
ATOM 1328 O O . MET A 1 176 ? 0.777 -17.982 -7.543 1.00 95.31 176 MET A O 1
ATOM 1332 N N . ARG A 1 177 ? 1.762 -17.058 -5.751 1.00 92.44 177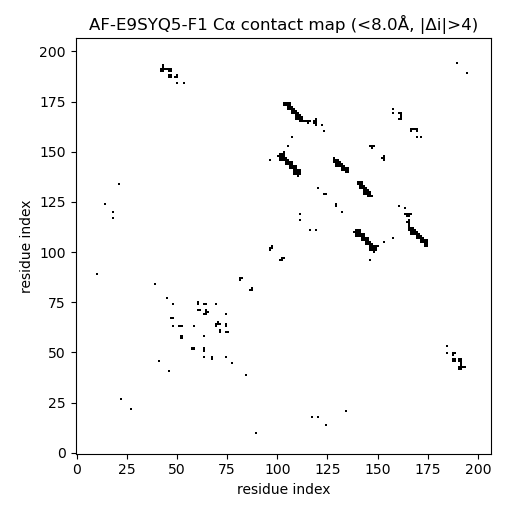 ARG A N 1
ATOM 1333 C CA . ARG A 1 177 ? 0.602 -17.165 -4.866 1.00 92.44 177 ARG A CA 1
ATOM 1334 C C . ARG A 1 177 ? 0.704 -16.164 -3.729 1.00 92.44 177 ARG A C 1
ATOM 1336 O O . ARG A 1 177 ? 1.733 -16.082 -3.065 1.00 92.44 177 ARG A O 1
ATOM 1343 N N . GLU A 1 178 ? -0.392 -15.470 -3.453 1.00 91.19 178 GLU A N 1
ATOM 1344 C CA . GLU A 1 178 ? -0.533 -14.738 -2.200 1.00 91.19 178 GLU A CA 1
ATOM 1345 C C . GLU A 1 178 ? -0.890 -15.728 -1.084 1.00 91.19 178 GLU A C 1
ATOM 1347 O O . GLU A 1 178 ? -1.928 -16.389 -1.136 1.00 91.19 178 GLU A O 1
ATOM 1352 N N . LEU A 1 179 ? 0.002 -15.875 -0.101 1.00 93.25 179 LEU A N 1
ATOM 1353 C CA . LEU A 1 179 ? -0.207 -16.767 1.046 1.00 93.25 179 LEU A CA 1
ATOM 1354 C C . LEU A 1 179 ? -0.893 -16.048 2.213 1.00 93.25 179 LEU A C 1
ATOM 1356 O O . LEU A 1 179 ? -1.710 -16.640 2.914 1.00 93.25 179 LEU A O 1
ATOM 1360 N N . VAL A 1 180 ? -0.550 -14.775 2.428 1.00 90.94 180 VAL A N 1
ATOM 1361 C CA . VAL A 1 180 ? -1.132 -13.910 3.457 1.00 90.94 180 VAL A CA 1
ATOM 1362 C C . VAL A 1 180 ? -1.217 -12.496 2.896 1.00 90.94 180 VAL A C 1
ATOM 1364 O O . VAL A 1 180 ? -0.186 -11.886 2.620 1.00 90.94 180 VAL A O 1
ATOM 1367 N N . GLY A 1 181 ? -2.435 -11.981 2.760 1.00 86.94 181 GLY A N 1
ATOM 1368 C CA . GLY A 1 181 ? -2.670 -10.618 2.296 1.00 86.94 181 GLY A CA 1
ATOM 1369 C C . GLY A 1 181 ? -2.450 -9.542 3.366 1.00 86.94 181 GLY A C 1
ATOM 1370 O O . GLY A 1 181 ? -2.230 -9.851 4.549 1.00 86.94 181 GLY A O 1
ATOM 1371 N N . PRO A 1 182 ? -2.544 -8.258 2.978 1.00 84.06 182 PRO A N 1
ATOM 1372 C CA . PRO A 1 182 ? -2.466 -7.131 3.899 1.00 84.06 182 PRO A CA 1
ATOM 1373 C C . PRO A 1 182 ? -3.536 -7.233 4.993 1.00 84.06 182 PRO A C 1
ATOM 1375 O O . PRO A 1 182 ? -4.734 -7.265 4.723 1.00 84.06 182 PRO A O 1
ATOM 1378 N N . ARG A 1 183 ? -3.110 -7.281 6.260 1.00 86.69 183 ARG A N 1
ATOM 1379 C CA . ARG A 1 183 ? -4.026 -7.357 7.407 1.00 86.69 183 ARG A CA 1
ATOM 1380 C C . ARG A 1 183 ? -3.505 -6.572 8.601 1.00 86.69 183 ARG A C 1
ATOM 1382 O O . ARG A 1 183 ? -2.398 -6.800 9.083 1.00 86.69 183 ARG A O 1
ATOM 1389 N N . THR A 1 184 ? -4.342 -5.691 9.137 1.00 87.38 184 THR A N 1
ATOM 1390 C CA . THR A 1 184 ? -4.060 -4.925 10.364 1.00 87.38 184 THR A CA 1
ATOM 1391 C C . THR A 1 184 ? -4.849 -5.432 11.569 1.00 87.38 184 THR A C 1
ATOM 1393 O O . THR A 1 184 ? -4.441 -5.185 12.703 1.00 87.38 184 THR A O 1
ATOM 1396 N N . ALA A 1 185 ? -5.911 -6.221 11.359 1.00 87.38 185 ALA A N 1
ATOM 1397 C CA . ALA A 1 185 ? -6.738 -6.791 12.427 1.00 87.38 185 ALA A CA 1
ATOM 1398 C C . ALA A 1 185 ? -5.946 -7.51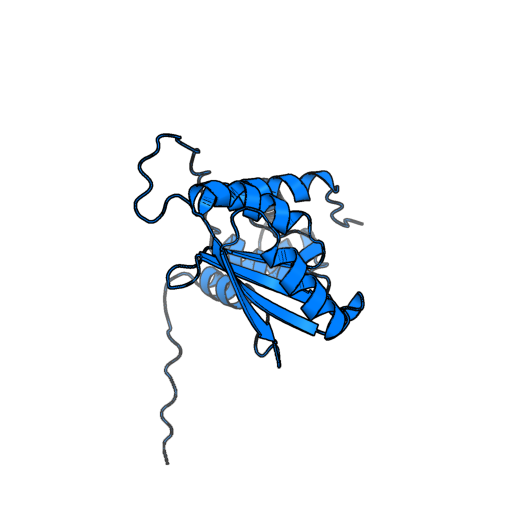0 13.546 1.00 87.38 185 ALA A C 1
ATOM 1400 O O . ALA A 1 185 ? -6.252 -7.274 14.715 1.00 87.38 185 ALA A O 1
ATOM 1401 N N . PRO A 1 186 ? -4.890 -8.306 13.268 1.00 89.38 186 PRO A N 1
ATOM 1402 C CA . PRO A 1 186 ? -4.087 -8.918 14.334 1.00 89.38 186 PRO A CA 1
ATOM 1403 C C . PRO A 1 186 ? -3.346 -7.893 15.205 1.00 89.38 186 PRO A C 1
ATOM 1405 O O . PRO A 1 186 ? -3.204 -8.080 16.413 1.00 89.38 186 PRO A O 1
ATOM 1408 N N . LEU A 1 187 ? -2.884 -6.790 14.608 1.00 89.50 187 LEU A N 1
ATOM 1409 C CA . LEU A 1 187 ? -2.217 -5.710 15.336 1.00 89.50 187 LEU A CA 1
ATOM 1410 C C . LEU A 1 187 ? -3.219 -4.912 16.174 1.00 89.50 187 LEU A C 1
ATOM 1412 O O . LEU A 1 187 ? -2.899 -4.547 17.305 1.00 89.50 187 LEU A O 1
ATOM 1416 N N . LEU A 1 188 ? -4.429 -4.693 15.648 1.00 88.56 188 LEU A N 1
ATOM 1417 C CA . LEU A 1 188 ? -5.535 -4.076 16.382 1.00 88.56 188 LEU A CA 1
ATOM 1418 C C . LEU A 1 188 ? -5.950 -4.929 17.583 1.00 88.56 188 LEU A C 1
ATOM 1420 O O . LEU A 1 188 ? -6.093 -4.396 18.677 1.00 88.56 188 LEU A O 1
ATOM 1424 N N . ALA A 1 189 ? -6.055 -6.250 17.417 1.00 88.62 189 ALA A N 1
ATOM 1425 C CA . ALA A 1 189 ? -6.311 -7.163 18.529 1.00 88.62 189 ALA A CA 1
ATOM 1426 C C . ALA A 1 189 ? -5.229 -7.034 19.613 1.00 88.62 189 ALA A C 1
ATOM 1428 O O . ALA A 1 189 ? -5.546 -6.816 20.779 1.00 88.62 189 ALA A O 1
ATOM 1429 N N . ARG A 1 190 ? -3.944 -7.046 19.234 1.00 89.06 190 ARG A N 1
ATOM 1430 C CA . ARG A 1 190 ? -2.845 -6.848 20.194 1.00 89.06 190 ARG A CA 1
ATOM 1431 C C . ARG A 1 190 ? -2.920 -5.494 20.908 1.00 89.06 190 ARG A C 1
ATOM 1433 O O . ARG A 1 190 ? -2.695 -5.425 22.110 1.00 89.06 190 ARG A O 1
ATOM 1440 N N . ALA A 1 191 ? -3.226 -4.415 20.190 1.00 88.56 191 ALA A N 1
ATOM 1441 C CA . ALA A 1 191 ? -3.356 -3.084 20.782 1.00 88.56 191 ALA A CA 1
ATOM 1442 C C . ALA A 1 191 ? -4.571 -2.972 21.724 1.00 88.56 191 ALA A C 1
ATOM 1444 O O . ALA A 1 191 ? -4.475 -2.316 22.760 1.00 88.56 191 ALA A O 1
ATOM 1445 N N . ALA A 1 192 ? -5.677 -3.654 21.410 1.00 86.50 192 ALA A N 1
ATOM 1446 C CA . ALA A 1 192 ? -6.888 -3.693 22.226 1.00 86.50 192 ALA A CA 1
ATOM 1447 C C . ALA A 1 192 ? -6.678 -4.357 23.600 1.00 86.50 192 ALA A C 1
ATOM 1449 O O . ALA A 1 192 ? -7.349 -3.982 24.560 1.00 86.50 192 ALA A O 1
ATOM 1450 N N . HIS A 1 193 ? -5.744 -5.308 23.704 1.00 83.56 193 HIS A N 1
ATOM 1451 C CA . HIS A 1 193 ? -5.421 -6.018 24.949 1.00 83.56 193 HIS A CA 1
ATOM 1452 C C . HIS A 1 193 ? -4.315 -5.343 25.789 1.00 83.56 193 HIS A C 1
ATOM 1454 O O . HIS A 1 193 ? -4.021 -5.796 26.891 1.00 83.56 193 HIS A O 1
ATOM 1460 N N . GLY A 1 194 ? -3.730 -4.233 25.312 1.00 65.31 194 GLY A N 1
ATOM 1461 C CA . GLY A 1 194 ? -2.574 -3.581 25.940 1.00 65.31 194 GLY A CA 1
ATOM 1462 C C . GLY A 1 194 ? -1.258 -4.329 25.671 1.00 65.31 194 GLY A C 1
ATOM 1463 O O . GLY A 1 194 ? -1.250 -5.520 25.378 1.00 65.31 194 GLY A O 1
ATOM 1464 N N . ARG A 1 195 ? -0.101 -3.647 25.752 1.00 53.91 195 ARG A N 1
ATOM 1465 C CA . ARG A 1 195 ? 1.241 -4.266 25.587 1.00 53.91 195 ARG A CA 1
ATOM 1466 C C . ARG A 1 195 ? 1.642 -5.130 26.795 1.00 53.91 195 ARG A C 1
ATOM 1468 O O . ARG A 1 195 ? 2.760 -5.027 27.289 1.00 53.91 195 ARG A O 1
ATOM 1475 N N . GLY A 1 196 ? 0.730 -5.948 27.296 1.00 49.44 196 GLY A N 1
ATOM 1476 C CA . GLY A 1 196 ? 0.961 -6.883 28.379 1.00 49.44 196 GLY A CA 1
ATOM 1477 C C . GLY A 1 196 ? 0.464 -8.252 27.955 1.00 49.44 196 GLY A C 1
ATOM 1478 O O . GLY A 1 196 ? -0.731 -8.433 27.764 1.00 49.44 196 GLY A O 1
ATOM 1479 N N . SER A 1 197 ? 1.397 -9.199 27.873 1.00 43.94 197 SER A N 1
ATOM 1480 C CA . SER A 1 197 ? 1.204 -10.652 27.792 1.00 43.94 197 SER A CA 1
ATOM 1481 C C . SER A 1 197 ? 1.014 -11.305 26.402 1.00 43.94 197 SER A C 1
ATOM 1483 O O . SER A 1 197 ? 0.073 -11.048 25.661 1.00 43.94 197 SER A O 1
ATOM 1485 N N . GLN A 1 198 ? 1.946 -12.236 26.151 1.00 43.03 198 GLN A N 1
ATOM 1486 C CA . GLN A 1 198 ? 1.858 -13.453 25.331 1.00 43.03 198 GLN A CA 1
ATOM 1487 C C . GLN A 1 198 ? 2.296 -13.395 23.857 1.00 43.03 198 GLN A C 1
ATOM 1489 O O . GLN A 1 198 ? 1.519 -13.279 22.913 1.00 43.03 198 GLN A O 1
ATOM 1494 N N . THR A 1 199 ? 3.598 -13.646 23.682 1.00 40.12 199 THR A N 1
ATOM 1495 C CA . THR A 1 199 ? 4.110 -14.625 22.711 1.00 40.12 199 THR A CA 1
ATOM 1496 C C . THR A 1 199 ? 3.244 -15.892 22.763 1.00 40.12 199 THR A C 1
ATOM 1498 O O . THR A 1 199 ? 3.140 -16.475 23.844 1.00 40.12 199 THR A O 1
ATOM 1501 N N . PRO A 1 200 ? 2.642 -16.368 21.658 1.00 40.34 200 PRO A N 1
ATOM 1502 C CA . PRO A 1 200 ? 2.128 -17.725 21.639 1.00 40.34 200 PRO A CA 1
ATOM 1503 C C . PRO A 1 200 ? 3.335 -18.656 21.747 1.00 40.34 200 PRO A C 1
ATOM 1505 O O . PRO A 1 200 ? 4.212 -18.644 20.878 1.00 40.34 200 PRO A O 1
ATOM 1508 N N . ALA A 1 201 ? 3.405 -19.410 22.844 1.00 45.91 201 ALA A N 1
ATOM 1509 C CA . ALA A 1 201 ? 4.343 -20.507 22.991 1.00 45.91 201 ALA A CA 1
ATOM 1510 C C . ALA A 1 201 ? 4.197 -21.411 21.761 1.00 45.91 201 ALA A C 1
ATOM 1512 O O . ALA A 1 201 ? 3.124 -21.944 21.481 1.00 45.91 201 ALA A O 1
ATOM 1513 N N . ARG A 1 202 ? 5.276 -21.511 20.984 1.00 46.03 202 ARG A N 1
ATOM 1514 C CA . ARG A 1 202 ? 5.399 -22.468 19.893 1.00 46.03 202 ARG A CA 1
ATOM 1515 C C . ARG A 1 202 ? 5.258 -23.847 20.541 1.00 46.03 202 ARG A C 1
ATOM 1517 O O . ARG A 1 202 ? 6.104 -24.214 21.352 1.00 46.03 202 ARG A O 1
ATOM 1524 N N . GLY A 1 203 ? 4.153 -24.536 20.259 1.00 43.19 203 GLY A N 1
ATOM 1525 C CA . GLY A 1 203 ? 3.901 -25.881 20.764 1.00 43.19 203 GLY A CA 1
ATOM 1526 C C . GLY A 1 203 ? 5.090 -26.780 20.448 1.00 43.19 203 GLY A C 1
ATOM 1527 O O . GLY A 1 203 ? 5.547 -26.830 19.305 1.00 43.19 203 GLY A O 1
ATOM 1528 N N . GLN A 1 204 ? 5.619 -27.433 21.479 1.00 44.06 204 GLN A N 1
ATOM 1529 C CA . GLN A 1 204 ? 6.485 -28.591 21.312 1.00 44.06 204 GLN A CA 1
ATOM 1530 C C . GLN A 1 204 ? 5.676 -29.678 20.594 1.00 44.06 204 GLN A C 1
ATOM 1532 O O . GLN A 1 204 ? 4.566 -29.975 21.039 1.00 44.06 204 GLN A O 1
ATOM 1537 N N . PRO A 1 205 ? 6.189 -30.290 19.519 1.00 44.09 205 PRO A N 1
ATOM 1538 C CA . PRO A 1 205 ? 5.726 -31.609 19.138 1.00 44.09 205 PRO A CA 1
ATOM 1539 C C . PRO A 1 205 ? 6.291 -32.607 20.157 1.00 44.09 205 PRO A C 1
ATOM 1541 O O . PRO A 1 205 ? 7.506 -32.774 20.246 1.00 44.09 205 PRO A O 1
ATOM 1544 N N . GLY A 1 206 ? 5.406 -33.209 20.949 1.00 51.66 206 GLY A N 1
ATOM 1545 C CA . GLY A 1 206 ? 5.648 -34.486 21.610 1.00 51.66 206 GLY A CA 1
ATOM 1546 C C . GLY A 1 206 ? 4.896 -35.563 20.838 1.00 51.66 206 GLY A C 1
ATOM 1547 O O . GLY A 1 206 ? 3.669 -35.506 20.786 1.00 51.66 206 GLY A O 1
ATOM 1548 N N . ASP A 1 207 ? 5.635 -36.385 20.100 1.00 44.31 207 ASP A N 1
ATOM 1549 C CA . ASP A 1 207 ? 5.778 -37.848 20.249 1.00 44.31 207 ASP A CA 1
ATOM 1550 C C . ASP A 1 207 ? 6.681 -38.372 19.118 1.00 44.31 207 ASP A C 1
ATOM 1552 O O . ASP A 1 207 ? 6.441 -38.010 17.940 1.00 44.31 207 ASP A O 1
#

Solvent-accessible surface area (backbone atoms only — not comparable to full-atom values): 12794 Å² total; per-residue (Å²): 143,82,79,89,79,77,65,81,78,58,63,64,58,56,55,63,63,50,64,73,64,67,63,74,82,72,89,62,91,67,97,70,87,72,75,76,72,77,76,76,73,76,48,41,68,52,19,46,51,53,41,49,37,74,75,38,78,82,63,46,58,60,58,52,12,65,76,68,76,47,52,51,67,59,43,48,59,50,53,56,48,33,64,75,66,60,76,56,81,67,75,75,80,74,60,62,53,52,84,76,58,24,75,39,40,31,38,36,38,28,29,56,43,78,95,31,44,69,61,39,51,53,57,46,68,70,36,84,46,48,77,45,78,40,85,41,87,77,96,31,46,30,40,32,34,34,47,20,67,47,72,68,49,45,53,51,49,54,54,55,56,52,67,38,72,42,42,78,47,73,48,79,46,76,59,89,68,88,88,74,76,96,75,60,59,70,57,24,53,48,40,40,66,42,103,61,90,77,80,79,77,78,76,77,88,85,131

InterPro domains:
  IPR000485 AsnC-type HTH domain [PF13404] (42-81)
  IPR000485 AsnC-type HTH domain [PR00033] (42-58)
  IPR000485 AsnC-type HTH domain [PR00033] (58-69)
  IPR000485 AsnC-type HTH domain [PR00033] (69-88)
  IPR000485 AsnC-type HTH domain [PS50956] (42-103)
  IPR011008 Dimeric alpha-beta barrel [SSF54909] (102-186)
  IPR019887 Transcription regulator AsnC/Lrp, ligand binding domain [PF01037] (106-180)
  IPR019888 Transcription regulator AsnC-like [SM00344] (42-148)
  IPR036388 Winged helix-like DNA-binding domain superfamily [G3DSA:1.10.10.10] (38-92)
  IPR036390 Winged helix DNA-binding domain superfamily [SSF46785] (41-102)